Protein AF-0000000087745458 (afdb_homodimer)

Secondary structure (DSSP, 8-state):
-HHHHHHHHH-SEEHHHHHHHSTT--HHHHHHHHHHHHHTTSEEEEEE-SSS-EEEEEE-HHHHHHHHHHHHHHHHHHHTHHHHHHHHHHH-/-HHHHHHHHH-SEEHHHHHHHSTT--HHHHHHHHHHHHHTTSEEEEEE-SSS-EEEEEE-HHHHHHHHHHHHHHHHHHHTHHHHHHHHHHH-

Nearest PDB structures (foldseek):
  7bzg-assembly3_J  TM=8.855E-01  e=1.852E-07  Bacillus subtilis subsp. subtilis str. 168
  4a5n-assembly2_D  TM=8.524E-01  e=2.401E-07  Bacillus subtilis
  5hs8-assembly1_A  TM=8.826E-01  e=7.723E-07  Bacillus subtilis subsp. subtilis str. 168
  4a5m-assembly1_B  TM=8.738E-01  e=4.903E-07  Bacillus subtilis
  1yyv-assembly1_B  TM=8.318E-01  e=4.903E-07  Salmonella enterica subsp. enterica serovar Typhimurium str. LT2

Foldseek 3Di:
DQQLQVLVVPPKDFLVRSCVSDPPDDSVNSVVVQVVCVVVQQKDWDWDPDVVITIMIHGDPVNVVCNVVVVVVVVVCVVCVVVVVVVVVVVD/DQQLQVLVVPPKDFLVRSCVSDPPDDSVNSVVVQVVCVVVQQKDWDWDPDVVITIMIHGDPVNVVCNVVVVVVVVVCVVCVVVVVVVVVVVD

Radius of gyration: 19.9 Å; Cα contacts (8 Å, |Δi|>4): 209; chains: 2; bounding box: 39×66×40 Å

Structure (mmCIF, N/CA/C/O backbone):
data_AF-0000000087745458-model_v1
#
loop_
_entity.id
_entity.type
_entity.pdbx_description
1 polymer 'Transcriptional regulator'
#
loop_
_atom_site.group_PDB
_atom_site.id
_atom_site.type_symbol
_atom_site.label_atom_id
_atom_site.label_alt_id
_atom_site.label_comp_id
_atom_site.label_asym_id
_atom_site.label_entity_id
_atom_site.label_seq_id
_atom_site.pdbx_PDB_ins_code
_atom_site.Cartn_x
_atom_site.Cartn_y
_atom_site.Cartn_z
_atom_site.occupancy
_atom_site.B_iso_or_equiv
_atom_site.auth_seq_id
_atom_site.auth_comp_id
_atom_site.auth_asym_id
_atom_site.auth_atom_id
_atom_site.pdbx_PDB_model_num
ATOM 1 N N . MET A 1 1 ? -2.055 -6.086 -2.879 1 72.06 1 MET A N 1
ATOM 2 C CA . MET A 1 1 ? -2.092 -6.902 -1.669 1 72.06 1 MET A CA 1
ATOM 3 C C . MET A 1 1 ? -2.807 -8.227 -1.928 1 72.06 1 MET A C 1
ATOM 5 O O . MET A 1 1 ? -2.275 -9.289 -1.622 1 72.06 1 MET A O 1
ATOM 9 N N . LEU A 1 2 ? -3.746 -8.125 -2.73 1 80.44 2 LEU A N 1
ATOM 10 C CA . LEU A 1 2 ? -4.625 -9.273 -2.938 1 80.44 2 LEU A CA 1
ATOM 11 C C . LEU A 1 2 ? -3.863 -10.438 -3.566 1 80.44 2 LEU A C 1
ATOM 13 O O . LEU A 1 2 ? -3.918 -11.562 -3.068 1 80.44 2 LEU A O 1
ATOM 17 N N . LEU A 1 3 ? -2.893 -10.008 -4.395 1 90.75 3 LEU A N 1
ATOM 18 C CA . LEU A 1 3 ? -2.197 -11.062 -5.129 1 90.75 3 LEU A CA 1
ATOM 19 C C . LEU A 1 3 ? -1.255 -11.836 -4.207 1 90.75 3 LEU A C 1
ATOM 21 O O . LEU A 1 3 ? -1.211 -13.062 -4.246 1 90.75 3 LEU A O 1
ATOM 25 N N . LEU A 1 4 ? -0.58 -11.133 -3.365 1 95.12 4 LEU A N 1
ATOM 26 C CA . LEU A 1 4 ? 0.383 -11.758 -2.467 1 95.12 4 LEU A CA 1
ATOM 27 C C . LEU A 1 4 ? -0.322 -12.641 -1.445 1 95.12 4 LEU A C 1
ATOM 29 O O . LEU A 1 4 ? 0.127 -13.758 -1.169 1 95.12 4 LEU A O 1
ATOM 33 N N . VAL A 1 5 ? -1.406 -12.172 -1.02 1 93.5 5 VAL A N 1
ATOM 34 C CA . VAL A 1 5 ? -2.154 -12.914 -0.009 1 93.5 5 VAL A CA 1
ATOM 35 C C . VAL A 1 5 ? -2.764 -14.164 -0.632 1 93.5 5 VAL A C 1
ATOM 37 O O . VAL A 1 5 ? -2.773 -15.234 -0.013 1 93.5 5 VAL A O 1
ATOM 40 N N . ILE A 1 6 ? -3.264 -14.07 -1.807 1 93.81 6 ILE A N 1
ATOM 41 C CA . ILE A 1 6 ? -3.852 -15.203 -2.514 1 93.81 6 ILE A CA 1
ATOM 42 C C . ILE A 1 6 ? -2.789 -16.266 -2.744 1 93.81 6 ILE A C 1
ATOM 44 O O . ILE A 1 6 ? -3.023 -17.453 -2.482 1 93.81 6 ILE A O 1
ATOM 48 N N . LEU A 1 7 ? -1.639 -15.82 -3.154 1 96.12 7 LEU A N 1
ATOM 49 C CA . LEU A 1 7 ? -0.553 -16.766 -3.406 1 96.12 7 LEU A CA 1
ATOM 50 C C . LEU A 1 7 ? -0.064 -17.391 -2.104 1 96.12 7 LEU A C 1
ATOM 52 O O . LEU A 1 7 ? 0.37 -18.547 -2.09 1 96.12 7 LEU A O 1
ATOM 56 N N . ASP A 1 8 ? -0.129 -16.609 -1.088 1 95.88 8 ASP A N 1
ATOM 57 C CA . ASP A 1 8 ? 0.241 -17.156 0.215 1 95.88 8 ASP A CA 1
ATOM 58 C C . ASP A 1 8 ? -0.738 -18.234 0.656 1 95.88 8 ASP A C 1
ATOM 60 O O . ASP A 1 8 ? -0.333 -19.25 1.221 1 95.88 8 ASP A O 1
ATOM 64 N N . GLU A 1 9 ? -1.973 -18.047 0.41 1 93.69 9 GLU A N 1
ATOM 65 C CA . GLU A 1 9 ? -3.031 -18.953 0.853 1 93.69 9 GLU A CA 1
ATOM 66 C C . GLU A 1 9 ? -3.061 -20.234 0.008 1 93.69 9 GLU A C 1
ATOM 68 O O . GLU A 1 9 ? -3.172 -21.328 0.543 1 93.69 9 GLU A O 1
ATOM 73 N N . PHE A 1 10 ? -2.916 -20.047 -1.312 1 94.12 10 PHE A N 1
ATOM 74 C CA . PHE A 1 10 ? -3.184 -21.172 -2.201 1 94.12 10 PHE A CA 1
ATOM 75 C C . PHE A 1 10 ? -1.882 -21.781 -2.719 1 94.12 10 PHE A C 1
ATOM 77 O O . PHE A 1 10 ? -1.876 -22.891 -3.256 1 94.12 10 PHE A O 1
ATOM 84 N N . GLY A 1 11 ? -0.869 -21.031 -2.447 1 95.31 11 GLY A N 1
ATOM 85 C CA . GLY A 1 11 ? 0.406 -21.547 -2.922 1 95.31 11 GLY A CA 1
ATOM 86 C C . GLY A 1 11 ? 0.651 -21.281 -4.395 1 95.31 11 GLY A C 1
ATOM 87 O O . GLY A 1 11 ? 0.521 -20.141 -4.848 1 95.31 11 GLY A O 1
ATOM 88 N N . VAL A 1 12 ? 0.907 -22.312 -5.141 1 96.31 12 VAL A N 1
ATOM 89 C CA . VAL A 1 12 ? 1.218 -22.188 -6.562 1 96.31 12 VAL A CA 1
ATOM 90 C C . VAL A 1 12 ? -0.075 -22.062 -7.363 1 96.31 12 VAL A C 1
ATOM 92 O O . VAL A 1 12 ? -1.009 -22.844 -7.184 1 96.31 12 VAL A O 1
ATOM 95 N N . MET A 1 13 ? -0.091 -21.031 -8.266 1 96.75 13 MET A N 1
ATOM 96 C CA . MET A 1 13 ? -1.297 -20.812 -9.062 1 96.75 13 MET A CA 1
ATOM 97 C C . MET A 1 13 ? -0.942 -20.438 -10.492 1 96.75 13 MET A C 1
ATOM 99 O O . MET A 1 13 ? 0.103 -19.828 -10.742 1 96.75 13 MET A O 1
ATOM 103 N N . ARG A 1 14 ? -1.923 -20.828 -11.32 1 96.06 14 ARG A N 1
ATOM 104 C CA . ARG A 1 14 ? -1.799 -20.406 -12.711 1 96.06 14 ARG A CA 1
ATOM 105 C C . ARG A 1 14 ? -2.477 -19.062 -12.938 1 96.06 14 ARG A C 1
ATOM 107 O O . ARG A 1 14 ? -3.223 -18.578 -12.078 1 96.06 14 ARG A O 1
ATOM 114 N N . PHE A 1 15 ? -2.16 -18.438 -14.117 1 94.75 15 PHE A N 1
ATOM 115 C CA . PHE A 1 15 ? -2.684 -17.125 -14.453 1 94.75 15 PHE A CA 1
ATOM 116 C C . PHE A 1 15 ? -4.203 -17.094 -14.375 1 94.75 15 PHE A C 1
ATOM 118 O O . PHE A 1 15 ? -4.785 -16.219 -13.742 1 94.75 15 PHE A O 1
ATOM 125 N N . ASN A 1 16 ? -4.781 -18.125 -14.922 1 93.25 16 ASN A N 1
ATOM 126 C CA . ASN A 1 16 ? -6.238 -18.172 -14.977 1 93.25 16 ASN A CA 1
ATOM 127 C C . ASN A 1 16 ? -6.844 -18.344 -13.586 1 93.25 16 ASN A C 1
ATOM 129 O O . ASN A 1 16 ? -7.922 -17.812 -13.305 1 93.25 16 ASN A O 1
ATOM 133 N N . GLU A 1 17 ? -6.18 -19.109 -12.797 1 94.62 17 GLU A N 1
ATOM 134 C CA . GLU A 1 17 ? -6.633 -19.281 -11.422 1 94.62 17 GLU A CA 1
ATOM 135 C C . GLU A 1 17 ? -6.578 -17.953 -10.656 1 94.62 17 GLU A C 1
ATOM 137 O O . GLU A 1 17 ? -7.504 -17.625 -9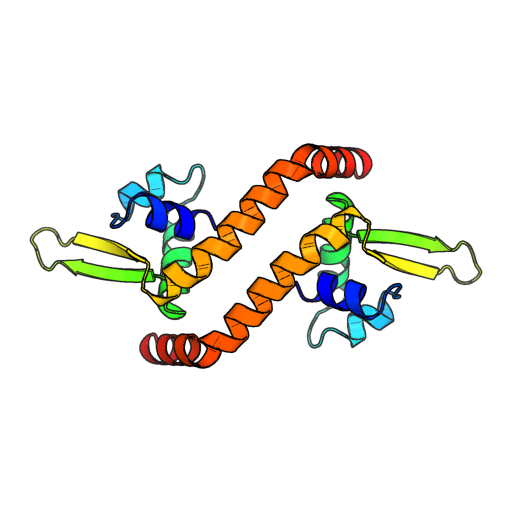.914 1 94.62 17 GLU A O 1
ATOM 142 N N . LEU A 1 18 ? -5.508 -17.203 -10.836 1 94.81 18 LEU A N 1
ATOM 143 C CA . LEU A 1 18 ? -5.355 -15.898 -10.219 1 94.81 18 LEU A CA 1
ATOM 144 C C . LEU A 1 18 ? -6.418 -14.922 -10.719 1 94.81 18 LEU A C 1
ATOM 146 O O . LEU A 1 18 ? -7.02 -14.195 -9.93 1 94.81 18 LEU A O 1
ATOM 150 N N . SER A 1 19 ? -6.652 -14.93 -12 1 92.69 19 SER A N 1
ATOM 151 C CA . SER A 1 19 ? -7.645 -14.062 -12.625 1 92.69 19 SER A CA 1
ATOM 152 C C . SER A 1 19 ? -9.031 -14.305 -12.039 1 92.69 19 SER A C 1
ATOM 154 O O . SER A 1 19 ? -9.789 -13.352 -11.82 1 92.69 19 SER A O 1
ATOM 156 N N . ARG A 1 20 ? -9.289 -15.555 -11.711 1 92.25 20 ARG A N 1
ATOM 157 C CA . ARG A 1 20 ? -10.594 -15.922 -11.18 1 92.25 20 ARG A CA 1
ATOM 158 C C . ARG A 1 20 ? -10.711 -15.531 -9.711 1 92.25 20 ARG A C 1
ATOM 160 O O . ARG A 1 20 ? -11.805 -15.219 -9.227 1 92.25 20 ARG A O 1
ATOM 167 N N . ALA A 1 21 ? -9.609 -15.602 -9.07 1 91.5 21 ALA A N 1
ATOM 168 C CA . ALA A 1 21 ? -9.602 -15.344 -7.629 1 91.5 21 ALA A CA 1
ATOM 169 C C . ALA A 1 21 ? -9.734 -13.852 -7.34 1 91.5 21 ALA A C 1
ATOM 171 O O . ALA A 1 21 ? -10.078 -13.453 -6.227 1 91.5 21 ALA A O 1
ATOM 172 N N . ILE A 1 22 ? -9.422 -12.969 -8.25 1 89 22 ILE A N 1
ATOM 173 C CA . ILE A 1 22 ? -9.516 -11.523 -8.078 1 89 22 ILE A CA 1
ATOM 174 C C . ILE A 1 22 ? -10.594 -10.969 -9.008 1 89 22 ILE A C 1
ATOM 176 O O . ILE A 1 22 ? -10.328 -10.68 -10.172 1 89 22 ILE A O 1
ATOM 180 N N . PRO A 1 23 ? -11.742 -10.664 -8.383 1 84 23 PRO A N 1
ATOM 181 C CA . PRO A 1 23 ? -12.828 -10.188 -9.25 1 84 23 PRO A CA 1
ATOM 182 C C . PRO A 1 23 ? -12.562 -8.781 -9.797 1 84 23 PRO A C 1
ATOM 184 O O . PRO A 1 23 ? -11.938 -7.957 -9.125 1 84 23 PRO A O 1
ATOM 187 N N . ASP A 1 24 ? -12.984 -8.609 -11.133 1 87.31 24 ASP A N 1
ATOM 188 C CA . ASP A 1 24 ? -13.031 -7.301 -11.781 1 87.31 24 ASP A CA 1
ATOM 189 C C . ASP A 1 24 ? -11.625 -6.816 -12.133 1 87.31 24 ASP A C 1
ATOM 191 O O . ASP A 1 24 ? -11.375 -5.613 -12.203 1 87.31 24 ASP A O 1
ATOM 195 N N . ILE A 1 25 ? -10.664 -7.738 -12.164 1 90.25 25 ILE A N 1
ATOM 196 C CA . ILE A 1 25 ? -9.344 -7.352 -12.648 1 90.25 25 ILE A CA 1
ATOM 197 C C . ILE A 1 25 ? -9.164 -7.824 -14.094 1 90.25 25 ILE A C 1
ATOM 199 O O . ILE A 1 25 ? -9.453 -8.977 -14.414 1 90.25 25 ILE A O 1
ATOM 203 N N . SER A 1 26 ? -8.773 -6.984 -14.891 1 94.31 26 SER A N 1
ATOM 204 C CA . SER A 1 26 ? -8.523 -7.387 -16.266 1 94.31 26 SER A CA 1
ATOM 205 C C . SER A 1 26 ? -7.242 -8.195 -16.391 1 94.31 26 SER A C 1
ATOM 207 O O . SER A 1 26 ? -6.324 -8.039 -15.578 1 94.31 26 SER A O 1
ATOM 209 N N . PRO A 1 27 ? -7.156 -9.016 -17.375 1 93.38 27 PRO A N 1
ATOM 210 C CA . PRO A 1 27 ? -5.941 -9.805 -17.594 1 93.38 27 PRO A CA 1
ATOM 211 C C . PRO A 1 27 ? -4.695 -8.938 -17.766 1 93.38 27 PRO A C 1
ATOM 213 O O . PRO A 1 27 ? -3.615 -9.305 -17.297 1 93.38 27 PRO A O 1
ATOM 216 N N . LYS A 1 28 ? -4.848 -7.906 -18.422 1 95.62 28 LYS A N 1
ATOM 217 C CA . LYS A 1 28 ? -3.717 -7.008 -18.656 1 95.62 28 LYS A CA 1
ATOM 218 C C . LYS A 1 28 ? -3.199 -6.434 -17.344 1 95.62 28 LYS A C 1
ATOM 220 O O . LYS A 1 28 ? -1.988 -6.383 -17.109 1 95.62 28 LYS A O 1
ATOM 225 N N . VAL A 1 29 ? -4.082 -6.02 -16.516 1 95.19 29 VAL A N 1
ATOM 226 C CA . VAL A 1 29 ? -3.719 -5.441 -15.227 1 95.19 29 VAL A CA 1
ATOM 227 C C . VAL A 1 29 ? -3.088 -6.508 -14.344 1 95.19 29 VAL A C 1
ATOM 229 O O . VAL A 1 29 ? -2.078 -6.258 -13.68 1 95.19 29 VAL A O 1
ATOM 232 N N . LEU A 1 30 ? -3.639 -7.637 -14.367 1 95.56 30 LEU A N 1
ATOM 233 C CA . LEU A 1 30 ? -3.092 -8.742 -13.594 1 95.56 30 LEU A CA 1
ATOM 234 C C . LEU A 1 30 ? -1.676 -9.078 -14.047 1 95.56 30 LEU A C 1
ATOM 236 O O . LEU A 1 30 ? -0.775 -9.242 -13.219 1 95.56 30 LEU A O 1
ATOM 240 N N . SER A 1 31 ? -1.509 -9.203 -15.344 1 95.62 31 SER A N 1
ATOM 241 C CA . SER A 1 31 ? -0.191 -9.492 -15.898 1 95.62 31 SER A CA 1
ATOM 242 C C . SER A 1 31 ? 0.835 -8.453 -15.469 1 95.62 31 SER A C 1
ATOM 244 O O . SER A 1 31 ? 1.948 -8.797 -15.062 1 95.62 31 SER A O 1
ATOM 246 N N . GLY A 1 32 ? 0.469 -7.23 -15.594 1 95.88 32 GLY A N 1
ATOM 247 C CA . GLY A 1 32 ? 1.348 -6.16 -15.156 1 95.88 32 GLY A CA 1
ATOM 248 C C . GLY A 1 32 ? 1.721 -6.258 -13.688 1 95.88 32 GLY A C 1
ATOM 249 O O . GLY A 1 32 ? 2.877 -6.035 -13.32 1 95.88 32 GLY A O 1
ATOM 250 N N . HIS A 1 33 ? 0.803 -6.598 -12.828 1 95.5 33 HIS A N 1
ATOM 251 C CA . HIS A 1 33 ? 1.06 -6.742 -11.406 1 95.5 33 HIS A CA 1
ATOM 252 C C . HIS A 1 33 ? 2.025 -7.891 -11.133 1 95.5 33 HIS A C 1
ATOM 254 O O . HIS A 1 33 ? 2.951 -7.754 -10.328 1 95.5 33 HIS A O 1
ATOM 260 N N . LEU A 1 34 ? 1.779 -8.898 -11.836 1 96.06 34 LEU A N 1
ATOM 261 C CA . LEU A 1 34 ? 2.633 -10.07 -11.648 1 96.06 34 LEU A CA 1
ATOM 262 C C . LEU A 1 34 ? 4.066 -9.766 -12.086 1 96.06 34 LEU A C 1
ATOM 264 O O . LEU A 1 34 ? 5.016 -10.148 -11.398 1 96.06 34 LEU A O 1
ATOM 268 N N . LYS A 1 35 ? 4.195 -9.109 -13.203 1 95.56 35 LYS A N 1
ATOM 269 C CA . LYS A 1 35 ? 5.52 -8.719 -13.68 1 95.56 35 LYS A CA 1
ATOM 270 C C . LYS A 1 35 ? 6.223 -7.812 -12.672 1 95.56 35 LYS A C 1
ATOM 272 O O . LYS A 1 35 ? 7.414 -7.98 -12.406 1 95.56 35 LYS A O 1
ATOM 277 N N . THR A 1 36 ? 5.523 -6.93 -12.156 1 95.69 36 THR A N 1
ATOM 278 C CA . THR A 1 36 ? 6.082 -6.02 -11.156 1 95.69 36 THR A CA 1
ATOM 279 C C . THR A 1 36 ? 6.535 -6.785 -9.922 1 95.69 36 THR A C 1
ATOM 281 O O . THR A 1 36 ? 7.652 -6.59 -9.438 1 95.69 36 THR A O 1
ATOM 284 N N . LEU A 1 37 ? 5.723 -7.648 -9.484 1 96.5 37 LEU A N 1
ATOM 285 C CA . LEU A 1 37 ? 6.043 -8.43 -8.289 1 96.5 37 LEU A CA 1
ATOM 286 C C . LEU A 1 37 ? 7.23 -9.352 -8.547 1 96.5 37 LEU A C 1
ATOM 288 O O . LEU A 1 37 ? 8.031 -9.594 -7.645 1 96.5 37 LEU A O 1
ATOM 292 N N . GLU A 1 38 ? 7.234 -9.852 -9.75 1 96 38 GLU A N 1
ATOM 293 C CA . GLU A 1 38 ? 8.383 -10.664 -10.141 1 96 38 GLU A CA 1
ATOM 294 C C . GLU A 1 38 ? 9.664 -9.836 -10.18 1 96 38 GLU A C 1
ATOM 296 O O . GLU A 1 38 ? 10.703 -10.266 -9.68 1 96 38 GLU A O 1
ATOM 301 N N . SER A 1 39 ? 9.594 -8.664 -10.734 1 95.69 39 SER A N 1
ATOM 302 C CA . SER A 1 39 ? 10.758 -7.805 -10.914 1 95.69 39 SER A CA 1
ATOM 303 C C . SER A 1 39 ? 11.359 -7.398 -9.57 1 95.69 39 SER A C 1
ATOM 305 O O . SER A 1 39 ? 12.562 -7.176 -9.461 1 95.69 39 SER A O 1
ATOM 307 N N . VAL A 1 40 ? 10.5 -7.359 -8.539 1 94.94 40 VAL A N 1
ATOM 308 C CA . VAL A 1 40 ? 11.008 -6.941 -7.238 1 94.94 40 VAL A CA 1
ATOM 309 C C . VAL A 1 40 ? 11.266 -8.172 -6.367 1 94.94 40 VAL A C 1
ATOM 311 O O . VAL A 1 40 ? 11.602 -8.039 -5.188 1 94.94 40 VAL A O 1
ATOM 314 N N . GLY A 1 41 ? 11.047 -9.289 -6.883 1 96.38 41 GLY A N 1
ATOM 315 C CA . GLY A 1 41 ? 11.492 -10.516 -6.238 1 96.38 41 GLY A CA 1
ATOM 316 C C . GLY A 1 41 ? 10.477 -11.078 -5.258 1 96.38 41 GLY A C 1
ATOM 317 O O . GLY A 1 41 ? 10.82 -11.906 -4.414 1 96.38 41 GLY A O 1
ATOM 318 N N . LEU A 1 42 ? 9.25 -10.641 -5.34 1 97.31 42 LEU A N 1
ATOM 319 C CA . LEU A 1 42 ? 8.234 -11.086 -4.395 1 97.31 42 LEU A CA 1
ATOM 320 C C . LEU A 1 42 ? 7.512 -12.328 -4.91 1 97.31 42 LEU A C 1
ATOM 322 O O . LEU A 1 42 ? 7.004 -13.133 -4.125 1 97.31 42 LEU A O 1
ATOM 326 N N . VAL A 1 43 ? 7.449 -12.461 -6.23 1 97.31 43 VAL A N 1
ATOM 327 C CA . VAL A 1 43 ? 6.789 -13.586 -6.891 1 97.31 43 VAL A CA 1
ATOM 328 C C . VAL A 1 43 ? 7.734 -14.219 -7.906 1 97.31 43 VAL A C 1
ATOM 330 O O . VAL A 1 43 ? 8.516 -13.516 -8.555 1 97.31 43 VAL A O 1
ATOM 333 N N . LYS A 1 44 ? 7.652 -15.484 -7.957 1 96.56 44 LYS A N 1
ATOM 334 C CA . LYS A 1 44 ? 8.422 -16.188 -8.977 1 96.56 44 LYS A CA 1
ATOM 335 C C . LYS A 1 44 ? 7.508 -16.828 -10.023 1 96.56 44 LYS A C 1
ATOM 337 O O . LYS A 1 44 ? 6.453 -17.359 -9.68 1 96.56 44 LYS A O 1
ATOM 342 N N . ARG A 1 45 ? 7.922 -16.656 -11.195 1 95.75 45 ARG A N 1
ATOM 343 C CA . ARG A 1 45 ? 7.258 -17.281 -12.336 1 95.75 45 ARG A CA 1
ATOM 344 C C . ARG A 1 45 ? 7.984 -18.547 -12.758 1 95.75 45 ARG A C 1
ATOM 346 O O . ARG A 1 45 ? 9.195 -18.531 -12.992 1 95.75 45 ARG A O 1
ATOM 353 N N . ILE A 1 46 ? 7.297 -19.672 -12.773 1 95.31 46 ILE A N 1
ATOM 354 C CA . ILE A 1 46 ? 7.867 -20.938 -13.18 1 95.31 46 ILE A CA 1
ATOM 355 C C . ILE A 1 46 ? 7.285 -21.359 -14.523 1 95.31 46 ILE A C 1
ATOM 357 O O . ILE A 1 46 ? 6.066 -21.5 -14.664 1 95.31 46 ILE A O 1
ATOM 361 N N . LEU A 1 47 ? 8.172 -21.531 -15.438 1 93.38 47 LEU A N 1
ATOM 362 C CA . LEU A 1 47 ? 7.746 -21.938 -16.781 1 93.38 47 LEU A CA 1
ATOM 363 C C . LEU A 1 47 ? 7.914 -23.453 -16.953 1 93.38 47 LEU A C 1
ATOM 365 O O . LEU A 1 47 ? 8.969 -24 -16.641 1 93.38 47 LEU A O 1
ATOM 369 N N . TYR A 1 48 ? 6.848 -24.125 -17.281 1 92.56 48 TYR A N 1
ATOM 370 C CA . TYR A 1 48 ? 6.898 -25.531 -17.625 1 92.56 48 TYR A CA 1
ATOM 371 C C . TYR A 1 48 ? 6.879 -25.75 -19.125 1 92.56 48 TYR A C 1
ATOM 373 O O . TYR A 1 48 ? 5.949 -25.312 -19.812 1 92.56 48 TYR A O 1
ATOM 381 N N . ALA A 1 49 ? 7.879 -26.344 -19.578 1 90.94 49 ALA A N 1
ATOM 382 C CA . ALA A 1 49 ? 8.023 -26.609 -21 1 90.94 49 ALA A CA 1
ATOM 383 C C . ALA A 1 49 ? 7.199 -27.828 -21.422 1 90.94 49 ALA A C 1
ATOM 385 O O . ALA A 1 49 ? 7.754 -28.859 -21.797 1 90.94 49 ALA A O 1
ATOM 386 N N . GLU A 1 50 ? 6.09 -27.875 -21.234 1 90.06 50 GLU A N 1
ATOM 387 C CA . GLU A 1 50 ? 5.176 -28.922 -21.656 1 90.06 50 GLU A CA 1
ATOM 388 C C . GLU A 1 50 ? 4.32 -28.469 -22.828 1 90.06 50 GLU A C 1
ATOM 390 O O . GLU A 1 50 ? 4.488 -27.359 -23.344 1 90.06 50 GLU A O 1
ATOM 395 N N . VAL A 1 51 ? 3.627 -29.406 -23.547 1 90.44 51 VAL A N 1
ATOM 396 C CA . VAL A 1 51 ? 2.709 -29.094 -24.641 1 90.44 51 VAL A CA 1
ATOM 397 C C . VAL A 1 51 ? 1.27 -29.328 -24.188 1 90.44 51 VAL A C 1
ATOM 399 O O . VAL A 1 51 ? 0.872 -30.453 -23.891 1 90.44 51 VAL A O 1
ATOM 402 N N . PRO A 1 52 ? 0.604 -28.047 -24.031 1 88.88 52 PRO A N 1
ATOM 403 C CA . PRO A 1 52 ? 0.905 -26.625 -24.188 1 88.88 52 PRO A CA 1
ATOM 404 C C . PRO A 1 52 ? 1.723 -26.078 -23.016 1 88.88 52 PRO A C 1
ATOM 406 O O . PRO A 1 52 ? 1.62 -26.578 -21.891 1 88.88 52 PRO A O 1
ATOM 409 N N . PRO A 1 53 ? 2.436 -25.031 -23.328 1 91.81 53 PRO A N 1
ATOM 410 C CA . PRO A 1 53 ? 3.242 -24.453 -22.25 1 91.81 53 PRO A CA 1
ATOM 411 C C . PRO A 1 53 ? 2.395 -23.953 -21.094 1 91.81 53 PRO A C 1
ATOM 413 O O . PRO A 1 53 ? 1.278 -23.469 -21.297 1 91.81 53 PRO A O 1
ATOM 416 N N . ARG A 1 54 ? 2.949 -24.078 -19.906 1 90.94 54 ARG A N 1
ATOM 417 C CA . ARG A 1 54 ? 2.23 -23.672 -18.703 1 90.94 54 ARG A CA 1
ATOM 418 C C . ARG A 1 54 ? 3.115 -22.797 -17.812 1 90.94 54 ARG A C 1
ATOM 420 O O . ARG A 1 54 ? 4.32 -23.031 -17.703 1 90.94 54 ARG A O 1
ATOM 427 N N . THR A 1 55 ? 2.512 -21.75 -17.25 1 94.44 55 THR A N 1
ATOM 428 C CA . THR A 1 55 ? 3.215 -20.891 -16.297 1 94.44 55 THR A CA 1
ATOM 429 C C . THR A 1 55 ? 2.521 -20.891 -14.945 1 94.44 55 THR A C 1
ATOM 431 O O . THR A 1 55 ? 1.291 -20.906 -14.867 1 94.44 55 THR A O 1
ATOM 434 N N . GLU A 1 56 ? 3.365 -21 -13.922 1 97.06 56 GLU A N 1
ATOM 435 C CA . GLU A 1 56 ? 2.85 -20.953 -12.562 1 97.06 56 GLU A CA 1
ATOM 436 C C . GLU A 1 56 ? 3.521 -19.844 -11.758 1 97.06 56 GLU A C 1
ATOM 438 O O . GLU A 1 56 ? 4.633 -19.422 -12.078 1 97.06 56 GLU A O 1
ATOM 443 N N . TYR A 1 57 ? 2.814 -19.391 -10.773 1 97.94 57 TYR A N 1
ATOM 444 C CA . TYR A 1 57 ? 3.318 -18.344 -9.898 1 97.94 57 TYR A CA 1
ATOM 445 C C . TYR A 1 57 ? 3.266 -18.766 -8.438 1 97.94 57 TYR A C 1
ATOM 447 O O . TYR A 1 57 ? 2.311 -19.422 -8.008 1 97.94 57 TYR A O 1
ATOM 455 N N . GLU A 1 58 ? 4.238 -18.391 -7.711 1 97.69 58 GLU A N 1
ATOM 456 C CA . GLU A 1 58 ? 4.254 -18.609 -6.27 1 97.69 58 GLU A CA 1
ATOM 457 C C . GLU A 1 58 ? 5.043 -17.516 -5.555 1 97.69 58 GLU A C 1
ATOM 459 O O . GLU A 1 58 ? 5.82 -16.797 -6.18 1 97.69 58 GLU A O 1
ATOM 464 N N . LEU A 1 59 ? 4.836 -17.438 -4.285 1 97.69 59 LEU A N 1
ATOM 465 C CA . LEU A 1 59 ? 5.605 -16.484 -3.484 1 97.69 59 LEU A CA 1
ATOM 466 C C . LEU A 1 59 ? 7.047 -16.969 -3.32 1 97.69 59 LEU A C 1
ATOM 468 O O . LEU A 1 59 ? 7.293 -18.156 -3.141 1 97.69 59 LEU A O 1
ATOM 472 N N . THR A 1 60 ? 7.91 -15.992 -3.447 1 97.56 60 THR A N 1
ATOM 473 C CA . THR A 1 60 ? 9.281 -16.297 -3.051 1 97.56 60 THR A CA 1
ATOM 474 C C . THR A 1 60 ? 9.422 -16.266 -1.532 1 97.56 60 THR A C 1
ATOM 476 O O . THR A 1 60 ? 8.484 -15.906 -0.821 1 97.56 60 THR A O 1
ATOM 479 N N . ASP A 1 61 ? 10.594 -16.688 -1.087 1 96.38 61 ASP A N 1
ATOM 480 C CA . ASP A 1 61 ? 10.867 -16.547 0.34 1 96.38 61 ASP A CA 1
ATOM 481 C C . ASP A 1 61 ? 10.758 -15.094 0.789 1 96.38 61 ASP A C 1
ATOM 483 O O . ASP A 1 61 ? 10.219 -14.805 1.857 1 96.38 61 ASP A O 1
ATOM 487 N N . LEU A 1 62 ? 11.266 -14.227 -0.075 1 96.44 62 LEU A N 1
ATOM 488 C CA . LEU A 1 62 ? 11.141 -12.797 0.215 1 96.44 62 LEU A CA 1
ATOM 489 C C . LEU A 1 62 ? 9.68 -12.383 0.299 1 96.44 62 LEU A C 1
ATOM 491 O O . LEU A 1 62 ? 9.281 -11.68 1.229 1 96.44 62 LEU A O 1
ATOM 495 N N . GLY A 1 63 ? 8.891 -12.82 -0.644 1 97.19 63 GLY A N 1
ATOM 496 C CA . GLY A 1 63 ? 7.473 -12.523 -0.64 1 97.19 63 GLY A CA 1
ATOM 497 C C . GLY A 1 63 ? 6.77 -12.977 0.627 1 97.19 63 GLY A C 1
ATOM 498 O O . GLY A 1 63 ? 5.914 -12.266 1.155 1 97.19 63 GLY A O 1
ATOM 499 N N . ARG A 1 64 ? 7.18 -14.086 1.146 1 97.06 64 ARG A N 1
ATOM 500 C CA . ARG A 1 64 ? 6.559 -14.656 2.338 1 97.06 64 ARG A CA 1
ATOM 501 C C . ARG A 1 64 ? 6.859 -13.805 3.568 1 97.06 64 ARG A C 1
ATOM 503 O O . ARG A 1 64 ? 6.047 -13.727 4.492 1 97.06 64 ARG A O 1
ATOM 510 N N . THR A 1 65 ? 7.988 -13.141 3.559 1 97.12 65 THR A N 1
ATOM 511 C CA . THR A 1 65 ? 8.359 -12.32 4.703 1 97.12 65 THR A CA 1
ATOM 512 C C . THR A 1 65 ? 7.492 -11.062 4.77 1 97.12 65 THR A C 1
ATOM 514 O O . THR A 1 65 ? 7.445 -10.391 5.801 1 97.12 65 THR A O 1
ATOM 517 N N . LEU A 1 66 ? 6.812 -10.734 3.695 1 97 66 LEU A N 1
ATOM 518 C CA . LEU A 1 66 ? 5.969 -9.547 3.646 1 97 66 LEU A CA 1
ATOM 519 C C . LEU A 1 66 ? 4.559 -9.859 4.141 1 97 66 LEU A C 1
ATOM 521 O O . LEU A 1 66 ? 3.83 -8.961 4.562 1 97 66 LEU A O 1
ATOM 525 N N . ILE A 1 67 ? 4.164 -11.047 4.148 1 97.38 67 ILE A N 1
ATOM 526 C CA . ILE A 1 67 ? 2.791 -11.492 4.355 1 97.38 67 ILE A CA 1
ATOM 527 C C . ILE A 1 67 ? 2.316 -11.062 5.746 1 97.38 67 ILE A C 1
ATOM 529 O O . ILE A 1 67 ? 1.211 -10.539 5.895 1 97.38 67 ILE A O 1
ATOM 533 N N . PRO A 1 68 ? 3.143 -11.227 6.754 1 97.19 68 PRO A N 1
ATOM 534 C CA . PRO A 1 68 ? 2.674 -10.82 8.078 1 97.19 68 PRO A CA 1
ATOM 535 C C . PRO A 1 68 ? 2.293 -9.344 8.148 1 97.19 68 PRO A C 1
ATOM 537 O O . PRO A 1 68 ? 1.337 -8.984 8.836 1 97.19 68 PRO A O 1
ATOM 540 N N . ILE A 1 69 ? 3.008 -8.539 7.484 1 96.56 69 ILE A N 1
ATOM 541 C CA . ILE A 1 69 ? 2.727 -7.105 7.492 1 96.56 69 ILE A CA 1
ATOM 542 C C . ILE A 1 69 ? 1.447 -6.828 6.707 1 96.56 69 ILE A C 1
ATOM 544 O O . ILE A 1 69 ? 0.607 -6.031 7.137 1 96.56 69 ILE A O 1
ATOM 548 N N . LEU A 1 70 ? 1.277 -7.488 5.621 1 95.81 70 LEU A N 1
ATOM 549 C CA . LEU A 1 70 ? 0.063 -7.344 4.828 1 95.81 70 LEU A CA 1
ATOM 550 C C . LEU A 1 70 ? -1.16 -7.805 5.613 1 95.81 70 LEU A C 1
ATOM 552 O O . LEU A 1 70 ? -2.232 -7.207 5.508 1 95.81 70 LEU A O 1
ATOM 556 N N . ASN A 1 71 ? -0.935 -8.859 6.34 1 95.38 71 ASN A N 1
ATOM 557 C CA . ASN A 1 71 ? -2.018 -9.344 7.191 1 95.38 71 ASN A CA 1
ATOM 558 C C . ASN A 1 71 ? -2.393 -8.312 8.258 1 95.38 71 ASN A C 1
ATOM 560 O O . ASN A 1 71 ? -3.572 -8.133 8.562 1 95.38 71 ASN A O 1
ATOM 564 N N . GLN A 1 72 ? -1.418 -7.668 8.773 1 96.31 72 GLN A N 1
ATOM 565 C CA . GLN A 1 72 ? -1.679 -6.613 9.75 1 96.31 72 GLN A CA 1
ATOM 566 C C . GLN A 1 72 ? -2.457 -5.465 9.117 1 96.31 72 GLN A C 1
ATOM 568 O O . GLN A 1 72 ? -3.346 -4.887 9.742 1 96.31 72 GLN A O 1
ATOM 573 N N . LEU A 1 73 ? -2.113 -5.125 7.941 1 94.81 73 LEU A N 1
ATOM 574 C CA . LEU A 1 73 ? -2.828 -4.074 7.227 1 94.81 73 LEU A CA 1
ATOM 575 C C . LEU A 1 73 ? -4.273 -4.48 6.965 1 94.81 73 LEU A C 1
ATOM 577 O O . LEU A 1 73 ? -5.191 -3.68 7.152 1 94.81 73 LEU A O 1
ATOM 581 N N . SER A 1 74 ? -4.434 -5.699 6.551 1 93.12 74 SER A N 1
ATOM 582 C CA . SER A 1 74 ? -5.773 -6.223 6.312 1 93.12 74 SER A CA 1
ATOM 583 C C . SER A 1 74 ? -6.613 -6.188 7.586 1 93.12 74 SER A C 1
ATOM 585 O O . SER A 1 74 ? -7.773 -5.777 7.559 1 93.12 74 SER A O 1
ATOM 587 N N . ASP A 1 75 ? -6.023 -6.625 8.602 1 95.5 75 ASP A N 1
ATOM 588 C CA . ASP A 1 75 ? -6.699 -6.617 9.898 1 95.5 75 ASP A CA 1
ATOM 589 C C . ASP A 1 75 ? -7.059 -5.195 10.32 1 95.5 75 ASP A C 1
ATOM 591 O O . ASP A 1 75 ? -8.141 -4.957 10.867 1 95.5 75 ASP A O 1
ATOM 595 N N . TRP A 1 76 ? -6.16 -4.309 10.133 1 96.56 76 TRP A N 1
ATOM 596 C CA . TRP A 1 76 ? -6.41 -2.902 10.438 1 96.56 76 TRP A CA 1
ATOM 597 C C . TRP A 1 76 ? -7.602 -2.377 9.648 1 96.56 76 TRP A C 1
ATOM 599 O O . TRP A 1 76 ? -8.477 -1.702 10.203 1 96.56 76 TRP A O 1
ATOM 609 N N . GLY A 1 77 ? -7.633 -2.627 8.375 1 94.44 77 GLY A N 1
ATOM 610 C CA . GLY A 1 77 ? -8.75 -2.203 7.547 1 94.44 77 GLY A CA 1
ATOM 611 C C . GLY A 1 77 ? -10.086 -2.727 8.031 1 94.44 77 GLY A C 1
ATOM 612 O O . GLY A 1 77 ? -11.07 -1.989 8.062 1 94.44 77 GLY A O 1
ATOM 613 N N . ARG A 1 78 ? -10.039 -3.996 8.445 1 93 78 ARG A N 1
ATOM 614 C CA . ARG A 1 78 ? -11.258 -4.617 8.938 1 93 78 ARG A CA 1
ATOM 615 C C . ARG A 1 78 ? -11.703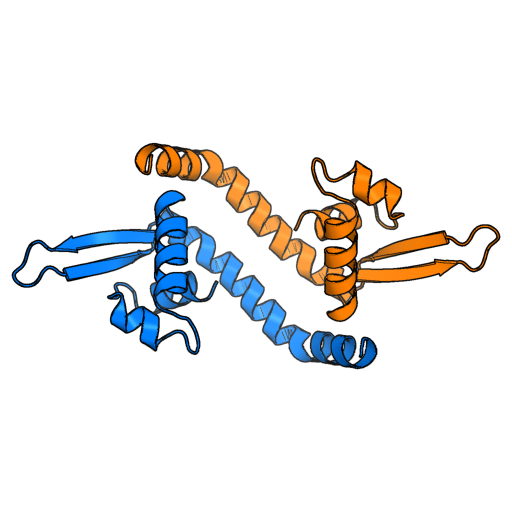 -3.99 10.258 1 93 78 ARG A C 1
ATOM 617 O O . ARG A 1 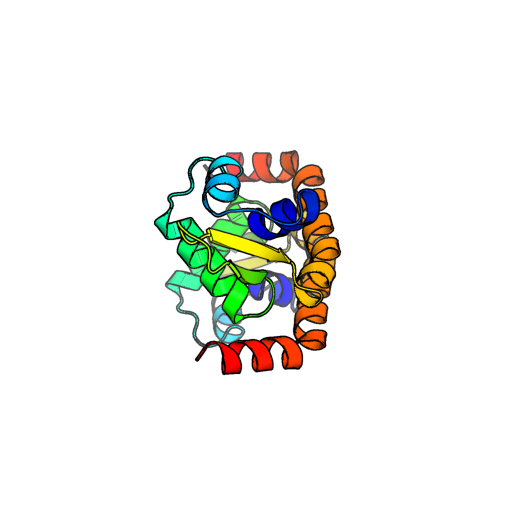78 ? -12.891 -3.746 10.469 1 93 78 ARG A O 1
ATOM 624 N N . ARG A 1 79 ? -10.812 -3.633 11.086 1 95.38 79 ARG A N 1
ATOM 625 C CA . ARG A 1 79 ? -11.078 -3.088 12.414 1 95.38 79 ARG A CA 1
ATOM 626 C C . ARG A 1 79 ? -11.625 -1.667 12.32 1 95.38 79 ARG A C 1
ATOM 628 O O . ARG A 1 79 ? -12.422 -1.247 13.164 1 95.38 79 ARG A O 1
ATOM 635 N N . HIS A 1 80 ? -11.195 -1.005 11.25 1 95.38 80 HIS A N 1
ATOM 636 C CA . HIS A 1 80 ? -11.539 0.412 11.211 1 95.38 8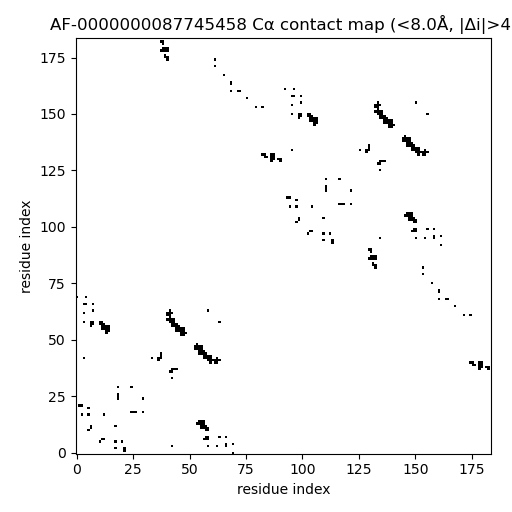0 HIS A CA 1
ATOM 637 C C . HIS A 1 80 ? -12.469 0.724 10.047 1 95.38 80 HIS A C 1
ATOM 639 O O . HIS A 1 80 ? -12.578 1.878 9.625 1 95.38 80 HIS A O 1
ATOM 645 N N . LEU A 1 81 ? -13.07 -0.325 9.562 1 90.06 81 LEU A N 1
ATOM 646 C CA . LEU A 1 81 ? -13.953 -0.188 8.414 1 90.06 81 LEU A CA 1
ATOM 647 C C . LEU A 1 81 ? -15.055 0.827 8.695 1 90.06 81 LEU A C 1
ATOM 649 O O . LEU A 1 81 ? -15.367 1.665 7.844 1 90.06 81 LEU A O 1
ATOM 653 N N . ASN A 1 82 ? -15.609 0.748 9.812 1 91.75 82 ASN A N 1
ATOM 654 C CA . ASN A 1 82 ? -16.688 1.661 10.18 1 91.75 82 ASN A CA 1
ATOM 655 C C . ASN A 1 82 ? -16.203 3.107 10.234 1 91.75 82 ASN A C 1
ATOM 657 O O . ASN A 1 82 ? -16.906 4.02 9.797 1 91.75 82 ASN A O 1
ATOM 661 N N . ASP A 1 83 ? -15.008 3.256 10.797 1 91.69 83 ASP A N 1
ATOM 662 C CA . ASP A 1 83 ? -14.438 4.598 10.867 1 91.69 83 ASP A CA 1
ATOM 663 C C . ASP A 1 83 ? -14.18 5.164 9.477 1 91.69 83 ASP A C 1
ATOM 665 O O . ASP A 1 83 ? -14.461 6.336 9.211 1 91.69 83 ASP A O 1
ATOM 669 N N . ILE A 1 84 ? -13.75 4.375 8.609 1 91.94 84 ILE A N 1
ATOM 670 C CA . ILE A 1 84 ? -13.438 4.785 7.246 1 91.94 84 ILE A CA 1
ATOM 671 C C . ILE A 1 84 ? -14.727 5.125 6.5 1 91.94 84 ILE A C 1
ATOM 673 O O . ILE A 1 84 ? -14.797 6.152 5.816 1 91.94 84 ILE A O 1
ATOM 677 N N . THR A 1 85 ? -15.672 4.258 6.703 1 91.31 85 THR A N 1
ATOM 678 C CA . THR A 1 85 ? -16.953 4.469 6.031 1 91.31 85 THR A CA 1
ATOM 679 C C . THR A 1 85 ? -17.609 5.758 6.512 1 91.31 85 THR A C 1
ATOM 681 O O . THR A 1 85 ? -18.188 6.496 5.715 1 91.31 85 THR A O 1
ATOM 684 N N . LYS A 1 86 ? -17.5 6.02 7.727 1 91.81 86 LYS A N 1
ATOM 685 C CA . LYS A 1 86 ? -18.047 7.246 8.297 1 91.81 86 LYS A CA 1
ATOM 686 C C . LYS A 1 86 ? -17.359 8.477 7.703 1 91.81 86 LYS A C 1
ATOM 688 O O . LYS A 1 86 ? -18.031 9.477 7.402 1 91.81 86 LYS A O 1
ATOM 693 N N . SER A 1 87 ? -16.109 8.359 7.559 1 91.62 87 SER A N 1
ATOM 694 C CA . SER A 1 87 ? -15.367 9.477 7 1 91.62 87 SER A CA 1
ATOM 695 C C . SER A 1 87 ? -15.719 9.711 5.535 1 91.62 87 SER A C 1
ATOM 697 O O . SER A 1 87 ? -15.836 10.852 5.09 1 91.62 87 SER A O 1
ATOM 699 N N . LEU A 1 88 ? -15.891 8.703 4.855 1 87.75 88 LEU A N 1
ATOM 700 C CA . LEU A 1 88 ? -16.25 8.789 3.445 1 87.75 88 LEU A CA 1
ATOM 701 C C . LEU A 1 88 ? -17.609 9.461 3.266 1 87.75 88 LEU A C 1
ATOM 703 O O . LEU A 1 88 ? -17.797 10.227 2.324 1 87.75 88 LEU A O 1
ATOM 707 N N . SER A 1 89 ? -18.469 9.164 4.184 1 85.5 89 SER A N 1
ATOM 708 C CA . SER A 1 89 ? -19.812 9.734 4.129 1 85.5 89 SER A CA 1
ATOM 709 C C . SER A 1 89 ? -19.781 11.242 4.391 1 85.5 89 SER A C 1
ATOM 711 O O . SER A 1 89 ? -20.594 11.984 3.844 1 85.5 89 SER A O 1
ATOM 713 N N . LYS A 1 90 ? -18.844 11.648 5.203 1 81 90 LYS A N 1
ATOM 714 C CA . LYS A 1 90 ? -18.734 13.062 5.547 1 81 90 LYS A CA 1
ATOM 715 C C . LYS A 1 90 ? -18.094 13.859 4.406 1 81 90 LYS A C 1
ATOM 717 O O . LYS A 1 90 ? -18.344 15.055 4.27 1 81 90 LYS A O 1
ATOM 722 N N . TYR A 1 91 ? -17.312 13.172 3.668 1 77.06 91 TYR A N 1
ATOM 723 C CA . TYR A 1 91 ? -16.594 13.836 2.588 1 77.06 91 TYR A CA 1
ATOM 724 C C . TYR A 1 91 ? -17.484 14.047 1.379 1 77.06 91 TYR A C 1
ATOM 726 O O . TYR A 1 91 ? -17.25 14.953 0.575 1 77.06 91 TYR A O 1
ATOM 734 N N . GLN A 1 92 ? -18.484 13.266 1.164 1 63.88 92 GLN A N 1
ATOM 735 C CA . GLN A 1 92 ? -19.469 13.461 0.108 1 63.88 92 GLN A CA 1
ATOM 736 C C . GLN A 1 92 ? -20.453 14.562 0.468 1 63.88 92 GLN A C 1
ATOM 738 O O . GLN A 1 92 ? -20.844 15.367 -0.388 1 63.88 92 GLN A O 1
ATOM 743 N N . MET B 1 1 ? 2.582 6.566 1.703 1 72.19 1 MET B N 1
ATOM 744 C CA . MET B 1 1 ? 3.205 6.27 2.99 1 72.19 1 MET B CA 1
ATOM 745 C C . MET B 1 1 ? 3.971 7.48 3.514 1 72.19 1 MET B C 1
ATOM 747 O O . MET B 1 1 ? 3.756 7.914 4.648 1 72.19 1 MET B O 1
ATOM 751 N N . LEU B 1 2 ? 4.52 8.125 2.623 1 80.19 2 LEU B N 1
ATOM 752 C CA . LEU B 1 2 ? 5.434 9.195 2.994 1 80.19 2 LEU B CA 1
ATOM 753 C C . LEU B 1 2 ? 4.688 10.32 3.717 1 80.19 2 LEU B C 1
ATOM 755 O O . LEU B 1 2 ? 5.094 10.742 4.801 1 80.19 2 LEU B O 1
ATOM 759 N N . LEU B 1 3 ? 3.445 10.469 3.254 1 90.62 3 LEU B N 1
ATOM 760 C CA . LEU B 1 3 ? 2.705 11.594 3.814 1 90.62 3 LEU B CA 1
ATOM 761 C C . LEU B 1 3 ? 2.295 11.312 5.258 1 90.62 3 LEU B C 1
ATOM 763 O O . LEU B 1 3 ? 2.443 12.172 6.125 1 90.62 3 LEU B O 1
ATOM 767 N N . LEU B 1 4 ? 1.861 10.117 5.508 1 95.06 4 LEU B N 1
ATOM 768 C CA . LEU B 1 4 ? 1.401 9.75 6.844 1 95.06 4 LEU B CA 1
ATOM 769 C C . LEU B 1 4 ? 2.561 9.742 7.836 1 95.06 4 LEU B C 1
ATOM 771 O O . LEU B 1 4 ? 2.428 10.234 8.953 1 95.06 4 LEU B O 1
ATOM 775 N N . VAL B 1 5 ? 3.635 9.297 7.363 1 93.38 5 VAL B N 1
ATOM 776 C CA . VAL B 1 5 ? 4.805 9.203 8.227 1 93.38 5 VAL B CA 1
ATOM 777 C C . VAL B 1 5 ? 5.34 10.602 8.523 1 93.38 5 VAL B C 1
ATOM 779 O O . VAL B 1 5 ? 5.75 10.891 9.656 1 93.38 5 VAL B O 1
ATOM 782 N N . ILE B 1 6 ? 5.359 11.453 7.57 1 93.81 6 ILE B N 1
ATOM 783 C CA . ILE B 1 6 ? 5.828 12.82 7.742 1 93.81 6 ILE B CA 1
ATOM 784 C C . ILE B 1 6 ? 4.941 13.547 8.75 1 93.81 6 ILE B C 1
ATOM 786 O O . ILE B 1 6 ? 5.438 14.211 9.664 1 93.81 6 ILE B O 1
ATOM 790 N N . LEU B 1 7 ? 3.662 13.336 8.594 1 96.12 7 LEU B N 1
ATOM 791 C CA . LEU B 1 7 ? 2.725 13.984 9.508 1 96.12 7 LEU B CA 1
ATOM 792 C C . LEU B 1 7 ? 2.85 13.406 10.914 1 96.12 7 LEU B C 1
ATOM 794 O O . LEU B 1 7 ? 2.643 14.117 11.898 1 96.12 7 LEU B O 1
ATOM 798 N N . ASP B 1 8 ? 3.162 12.172 10.945 1 95.81 8 ASP B N 1
ATOM 799 C CA . ASP B 1 8 ? 3.383 11.555 12.25 1 95.81 8 ASP B CA 1
ATOM 800 C C . ASP B 1 8 ? 4.617 12.148 12.938 1 95.81 8 ASP B C 1
ATOM 802 O O . ASP B 1 8 ? 4.613 12.375 14.148 1 95.81 8 ASP B O 1
ATOM 806 N N . GLU B 1 9 ? 5.621 12.398 12.203 1 93.69 9 GLU B N 1
ATOM 807 C CA . GLU B 1 9 ? 6.898 12.875 12.727 1 93.69 9 GLU B CA 1
ATOM 808 C C . GLU B 1 9 ? 6.824 14.344 13.117 1 93.69 9 GLU B C 1
ATOM 810 O O . GLU B 1 9 ? 7.301 14.734 14.188 1 93.69 9 GLU B O 1
ATOM 815 N N . PHE B 1 10 ? 6.176 15.141 12.258 1 94.12 10 PHE B N 1
ATOM 816 C CA . PHE B 1 10 ? 6.277 16.578 12.43 1 94.12 10 PHE B CA 1
ATOM 817 C C . PHE B 1 10 ? 4.992 17.156 13.016 1 94.12 10 PHE B C 1
ATOM 819 O O . PHE B 1 10 ? 4.969 18.297 13.484 1 94.12 10 PHE B O 1
ATOM 826 N N . GLY B 1 11 ? 4.059 16.297 13 1 95.38 11 GLY B N 1
ATOM 827 C CA . GLY B 1 11 ? 2.801 16.766 13.547 1 95.38 11 GLY B CA 1
ATOM 828 C C . GLY B 1 11 ? 1.992 17.594 12.555 1 95.38 11 GLY B C 1
ATOM 829 O O . GLY B 1 11 ? 1.759 17.141 11.43 1 95.38 11 GLY B O 1
ATOM 830 N N . VAL B 1 12 ? 1.66 18.781 12.922 1 96.31 12 VAL B N 1
ATOM 831 C CA . VAL B 1 12 ? 0.84 19.672 12.102 1 96.31 12 VAL B CA 1
ATOM 832 C C . VAL B 1 12 ? 1.713 20.344 11.047 1 96.31 12 VAL B C 1
ATOM 834 O O . VAL B 1 12 ? 2.764 20.906 11.375 1 96.31 12 VAL B O 1
ATOM 837 N N . MET B 1 13 ? 1.23 20.297 9.773 1 96.69 13 MET B N 1
ATOM 838 C CA . MET B 1 13 ? 2.012 20.906 8.695 1 96.69 13 MET B CA 1
ATOM 839 C C . MET B 1 13 ? 1.104 21.609 7.691 1 96.69 13 MET B C 1
ATOM 841 O O . MET B 1 13 ? -0.04 21.188 7.492 1 96.69 13 MET B O 1
ATOM 845 N N . ARG B 1 14 ? 1.761 22.625 7.133 1 96.06 14 ARG B N 1
ATOM 846 C CA . ARG B 1 14 ? 1.073 23.297 6.039 1 96.06 14 ARG B CA 1
ATOM 847 C C . ARG B 1 14 ? 1.401 22.656 4.699 1 96.06 14 ARG B C 1
ATOM 849 O O . ARG B 1 14 ? 2.324 21.844 4.609 1 96.06 14 ARG B O 1
ATOM 856 N N . PHE B 1 15 ? 0.584 23.016 3.666 1 94.88 15 PHE B N 1
ATOM 857 C CA . PHE B 1 15 ? 0.73 22.438 2.336 1 94.88 15 PHE B CA 1
ATOM 858 C C . PHE B 1 15 ? 2.154 22.609 1.822 1 94.88 15 PHE B C 1
ATOM 860 O O . PHE B 1 15 ? 2.779 21.656 1.362 1 94.88 15 PHE B O 1
ATOM 867 N N . ASN B 1 16 ? 2.639 23.812 2.012 1 93.25 16 ASN B N 1
ATOM 868 C CA . ASN B 1 16 ? 3.965 24.109 1.481 1 93.25 16 ASN B CA 1
ATOM 869 C C . ASN B 1 16 ? 5.055 23.328 2.217 1 93.25 16 ASN B C 1
ATOM 871 O O . ASN B 1 16 ? 6.055 22.938 1.617 1 93.25 16 ASN B O 1
ATOM 875 N N . GLU B 1 17 ? 4.852 23.188 3.473 1 94.62 17 GLU B N 1
ATOM 876 C CA . GLU B 1 17 ? 5.793 22.406 4.258 1 94.62 17 GLU B CA 1
ATOM 877 C C . GLU B 1 17 ? 5.809 20.953 3.801 1 94.62 17 GLU B C 1
ATOM 879 O O . GLU B 1 17 ? 6.875 20.344 3.674 1 94.62 17 GLU B O 1
ATOM 884 N N . LEU B 1 18 ? 4.645 20.391 3.551 1 94.88 18 LEU B N 1
ATOM 885 C CA . LEU B 1 18 ? 4.52 19.031 3.049 1 94.88 18 LEU B CA 1
ATOM 886 C C . LEU B 1 18 ? 5.16 18.891 1.67 1 94.88 18 LEU B C 1
ATOM 888 O O . LEU B 1 18 ? 5.879 17.922 1.403 1 94.88 18 LEU B O 1
ATOM 892 N N . SER B 1 19 ? 4.906 19.844 0.815 1 92.75 19 SER B N 1
ATOM 893 C CA . SER B 1 19 ? 5.453 19.859 -0.538 1 92.75 19 SER B CA 1
ATOM 894 C C . SER B 1 19 ? 6.98 19.828 -0.518 1 92.75 19 SER B C 1
ATOM 896 O O . SER B 1 19 ? 7.602 19.156 -1.345 1 92.75 19 SER B O 1
ATOM 898 N N . ARG B 1 20 ? 7.527 20.5 0.475 1 92.31 20 ARG B N 1
ATOM 899 C CA . ARG B 1 20 ? 8.984 20.578 0.583 1 92.31 20 ARG B CA 1
ATOM 900 C C . ARG B 1 20 ? 9.562 19.281 1.151 1 92.31 20 ARG B C 1
ATOM 902 O O . ARG B 1 20 ? 10.68 18.891 0.816 1 92.31 20 ARG B O 1
ATOM 909 N N . ALA B 1 21 ? 8.797 18.688 1.979 1 91.56 21 ALA B N 1
ATOM 910 C CA . ALA B 1 21 ? 9.258 17.5 2.668 1 91.56 21 ALA B CA 1
ATOM 911 C C . ALA B 1 21 ? 9.25 16.281 1.737 1 91.56 21 ALA B C 1
ATOM 913 O O . ALA B 1 21 ? 9.914 15.281 2.006 1 91.56 21 ALA B O 1
ATOM 914 N N . ILE B 1 22 ? 8.484 16.281 0.683 1 89.19 22 ILE B N 1
ATOM 915 C CA . ILE B 1 22 ? 8.391 15.172 -0.268 1 89.19 22 ILE B CA 1
ATOM 916 C C . ILE B 1 22 ? 8.961 15.609 -1.618 1 89.19 22 ILE B C 1
ATOM 918 O O . ILE B 1 22 ? 8.25 16.203 -2.43 1 89.19 22 ILE B O 1
ATOM 922 N N . PRO B 1 23 ? 10.164 15.109 -1.883 1 84.69 23 PRO B N 1
ATOM 923 C CA . PRO B 1 23 ? 10.773 15.547 -3.143 1 84.69 23 PRO B CA 1
ATOM 924 C C . PRO B 1 23 ? 10.086 14.945 -4.367 1 84.69 23 PRO B C 1
ATOM 926 O O . PRO B 1 23 ? 9.602 13.812 -4.316 1 84.69 23 PRO B O 1
ATOM 929 N N . ASP B 1 24 ? 10.008 15.828 -5.457 1 87.44 24 ASP B N 1
ATOM 930 C CA . ASP B 1 24 ? 9.594 15.391 -6.789 1 87.44 24 ASP B CA 1
ATOM 931 C C . ASP B 1 24 ? 8.094 15.102 -6.828 1 87.44 24 ASP B C 1
ATOM 933 O O . ASP B 1 24 ? 7.641 14.266 -7.617 1 87.44 24 ASP B O 1
ATOM 937 N N . ILE B 1 25 ? 7.367 15.641 -5.852 1 90.19 25 ILE B N 1
ATOM 938 C CA . ILE B 1 25 ? 5.914 15.516 -5.934 1 90.19 25 ILE B CA 1
ATOM 939 C C . ILE B 1 25 ? 5.312 16.844 -6.398 1 90.19 25 ILE B C 1
ATOM 941 O O . ILE B 1 25 ? 5.652 17.906 -5.875 1 90.19 25 ILE B O 1
ATOM 945 N N . SER B 1 26 ? 4.547 16.781 -7.32 1 94.25 26 SER B N 1
ATOM 946 C CA . SER B 1 26 ? 3.887 18 -7.777 1 94.25 26 SER B CA 1
ATOM 947 C C . SER B 1 26 ? 2.795 18.438 -6.809 1 94.25 26 SER B C 1
ATOM 949 O O . SER B 1 26 ? 2.221 17.609 -6.098 1 94.25 26 SER B O 1
ATOM 951 N N . PRO B 1 27 ? 2.486 19.688 -6.805 1 93.5 27 PRO B N 1
ATOM 952 C CA . PRO B 1 27 ? 1.421 20.188 -5.93 1 93.5 27 PRO B CA 1
ATOM 953 C C . PRO B 1 27 ? 0.074 19.516 -6.203 1 93.5 27 PRO B C 1
ATOM 955 O O . PRO B 1 27 ? -0.694 19.266 -5.273 1 93.5 27 PRO B O 1
ATOM 958 N N . LYS B 1 28 ? -0.199 19.297 -7.387 1 95.62 28 LYS B N 1
ATOM 959 C CA . LYS B 1 28 ? -1.463 18.672 -7.75 1 95.62 28 LYS B CA 1
ATOM 960 C C . LYS B 1 28 ? -1.555 17.25 -7.18 1 95.62 28 LYS B C 1
ATOM 962 O O . LYS B 1 28 ? -2.592 16.859 -6.637 1 95.62 28 LYS B O 1
ATOM 967 N N . VAL B 1 29 ? -0.514 16.531 -7.301 1 95.19 29 VAL B N 1
ATOM 968 C CA . VAL B 1 29 ? -0.473 15.156 -6.805 1 95.19 29 VAL B CA 1
ATOM 969 C C . VAL B 1 29 ? -0.562 15.156 -5.281 1 95.19 29 VAL B C 1
ATOM 971 O O . VAL B 1 29 ? -1.294 14.352 -4.695 1 95.19 29 VAL B O 1
ATOM 974 N N . LEU B 1 30 ? 0.117 16.047 -4.695 1 95.69 30 LEU B N 1
ATOM 975 C CA . LEU B 1 30 ? 0.07 16.172 -3.242 1 95.69 30 LEU B CA 1
ATOM 976 C C . LEU B 1 30 ? -1.344 16.5 -2.77 1 95.69 30 LEU B C 1
ATOM 978 O O . LEU B 1 30 ? -1.845 15.875 -1.829 1 95.69 30 LEU B O 1
ATOM 982 N N . SER B 1 31 ? -1.951 17.453 -3.408 1 95.75 31 SER B N 1
ATOM 983 C CA . SER B 1 31 ? -3.314 17.844 -3.057 1 95.75 31 SER B CA 1
ATOM 984 C C . SER B 1 31 ? -4.266 16.656 -3.166 1 95.75 31 SER B C 1
ATOM 986 O O . SER B 1 31 ? -5.09 16.422 -2.275 1 95.75 31 SER B O 1
ATOM 988 N N . GLY B 1 32 ? -4.164 15.969 -4.238 1 95.88 32 GLY B N 1
ATOM 989 C CA . GLY B 1 32 ? -4.98 14.781 -4.418 1 95.88 32 GLY B CA 1
ATOM 990 C C . GLY B 1 32 ? -4.777 13.742 -3.328 1 95.88 32 GLY B C 1
ATOM 991 O O . GLY B 1 32 ? -5.738 13.148 -2.844 1 95.88 32 GLY B O 1
ATOM 992 N N . HIS B 1 33 ? -3.562 13.531 -2.914 1 95.56 33 HIS B N 1
ATOM 993 C CA . HIS B 1 33 ? -3.258 12.578 -1.854 1 95.56 33 HIS B CA 1
ATOM 994 C C . HIS B 1 33 ? -3.867 13.016 -0.526 1 95.56 33 HIS B C 1
ATOM 996 O O . HIS B 1 33 ? -4.453 12.203 0.191 1 95.56 33 HIS B O 1
ATOM 1002 N N . LEU B 1 34 ? -3.744 14.234 -0.312 1 96.12 34 LEU B N 1
ATOM 1003 C CA . LEU B 1 34 ? -4.277 14.766 0.937 1 96.12 34 LEU B CA 1
ATOM 1004 C C . LEU B 1 34 ? -5.797 14.641 0.98 1 96.12 34 LEU B C 1
ATOM 1006 O O . LEU B 1 34 ? -6.363 14.258 2.008 1 96.12 34 LEU B O 1
ATOM 1010 N N . LYS B 1 35 ? -6.426 14.953 -0.12 1 95.62 35 LYS B N 1
ATOM 1011 C CA . LYS B 1 35 ? -7.879 14.812 -0.206 1 95.62 35 LYS B CA 1
ATOM 1012 C C . LYS B 1 35 ? -8.305 13.367 0.015 1 95.62 35 LYS B C 1
ATOM 1014 O O . LYS B 1 35 ? -9.273 13.102 0.725 1 95.62 35 LYS B O 1
ATOM 1019 N N . THR B 1 36 ? -7.621 12.508 -0.557 1 95.69 36 THR B N 1
ATOM 1020 C CA . THR B 1 36 ? -7.918 11.086 -0.403 1 95.69 36 THR B CA 1
ATOM 1021 C C . THR B 1 36 ? -7.766 10.656 1.053 1 95.69 36 THR B C 1
ATOM 1023 O O . THR B 1 36 ? -8.641 9.992 1.606 1 95.69 36 THR B O 1
ATOM 1026 N N . LEU B 1 37 ? -6.723 11.062 1.635 1 96.5 37 LEU B N 1
ATOM 1027 C CA . LEU B 1 37 ? -6.457 10.695 3.021 1 96.5 37 LEU B CA 1
ATOM 1028 C C . LEU B 1 37 ? -7.492 11.312 3.955 1 96.5 37 LEU B C 1
ATOM 1030 O O . LEU B 1 37 ? -7.863 10.711 4.965 1 96.5 37 LEU B O 1
ATOM 1034 N N . GLU B 1 38 ? -7.848 12.531 3.596 1 96 38 GLU B N 1
ATOM 1035 C CA . GLU B 1 38 ? -8.906 13.18 4.359 1 96 38 GLU B CA 1
ATOM 1036 C C . GLU B 1 38 ? -10.227 12.43 4.211 1 96 38 GLU B C 1
ATOM 1038 O O . GLU B 1 38 ? -10.93 12.195 5.195 1 96 38 GLU B O 1
ATOM 1043 N N . SER B 1 39 ? -10.547 12.023 3.021 1 95.75 39 SER B N 1
ATOM 1044 C CA . SER B 1 39 ? -11.828 11.375 2.729 1 95.75 39 SER B CA 1
ATOM 1045 C C . SER B 1 39 ? -11.945 10.047 3.465 1 95.75 39 SER B C 1
ATOM 1047 O O . SER B 1 39 ? -13.055 9.617 3.811 1 95.75 39 SER B O 1
ATOM 1049 N N . VAL B 1 40 ? -10.805 9.422 3.74 1 94.94 40 VAL B N 1
ATOM 1050 C CA . VAL B 1 40 ? -10.859 8.133 4.41 1 94.94 40 VAL B CA 1
ATOM 1051 C C . VAL B 1 40 ? -10.586 8.305 5.902 1 94.94 40 VAL B C 1
ATOM 1053 O O . VAL B 1 40 ? -10.477 7.328 6.641 1 94.94 40 VAL B O 1
ATOM 1056 N N . GLY B 1 41 ? -10.391 9.477 6.312 1 96.38 41 GLY B N 1
ATOM 1057 C CA . GLY B 1 41 ? -10.367 9.789 7.734 1 96.38 41 GLY B CA 1
ATOM 1058 C C . GLY B 1 41 ? -8.992 9.641 8.352 1 96.38 41 GLY B C 1
ATOM 1059 O O . GLY B 1 41 ? -8.859 9.547 9.578 1 96.38 41 GLY B O 1
ATOM 1060 N N . LEU B 1 42 ? -7.953 9.594 7.547 1 97.31 42 LEU B N 1
ATOM 1061 C CA . LEU B 1 42 ? -6.602 9.391 8.062 1 97.31 42 LEU B CA 1
ATOM 1062 C C . LEU B 1 42 ? -5.93 10.727 8.367 1 97.31 42 LEU B C 1
ATOM 1064 O O . LEU B 1 42 ? -5.047 10.797 9.227 1 97.31 42 LEU B O 1
ATOM 1068 N N . VAL B 1 43 ? -6.336 11.773 7.652 1 97.31 43 VAL B N 1
ATOM 1069 C CA . VAL B 1 43 ? -5.785 13.117 7.816 1 97.31 43 VAL B CA 1
ATOM 1070 C C . VAL B 1 43 ? -6.922 14.125 8 1 97.31 43 VAL B C 1
ATOM 1072 O O . VAL B 1 43 ? -7.988 13.977 7.402 1 97.31 43 VAL B O 1
ATOM 1075 N N . LYS B 1 44 ? -6.656 15.031 8.828 1 96.56 44 LYS B N 1
ATOM 1076 C CA . LYS B 1 44 ? -7.621 16.109 9.008 1 96.56 44 LYS B CA 1
ATOM 1077 C C . LYS B 1 44 ? -7.059 17.438 8.492 1 96.56 44 LYS B C 1
ATOM 1079 O O . LYS B 1 44 ? -5.879 17.734 8.68 1 96.56 44 LYS B O 1
ATOM 1084 N N . ARG B 1 45 ? -7.902 18.094 7.809 1 95.75 45 ARG B N 1
ATOM 1085 C CA . ARG B 1 45 ? -7.609 19.438 7.332 1 95.75 45 ARG B CA 1
ATOM 1086 C C . ARG B 1 45 ? -8.219 20.484 8.25 1 95.75 45 ARG B C 1
ATOM 1088 O O . ARG B 1 45 ? -9.414 20.453 8.547 1 95.75 45 ARG B O 1
ATOM 1095 N N . ILE B 1 46 ? -7.414 21.375 8.773 1 95.31 46 ILE B N 1
ATOM 1096 C CA . ILE B 1 46 ? -7.879 22.438 9.648 1 95.31 46 ILE B CA 1
ATOM 1097 C C . ILE B 1 46 ? -7.766 23.781 8.93 1 95.31 46 ILE B C 1
ATOM 1099 O O . ILE B 1 46 ? -6.676 24.188 8.5 1 95.31 46 ILE B O 1
ATOM 1103 N N . LEU B 1 47 ? -8.883 24.391 8.836 1 93.44 47 LEU B N 1
ATOM 1104 C CA . LEU B 1 47 ? -8.922 25.703 8.18 1 93.44 47 LEU B CA 1
ATOM 1105 C C . LEU B 1 47 ? -8.883 26.828 9.203 1 93.44 47 LEU B C 1
ATOM 1107 O O . LEU B 1 47 ? -9.648 26.812 10.18 1 93.44 47 LEU B O 1
ATOM 1111 N N . TYR B 1 48 ? -7.926 27.719 9.078 1 92.62 48 TYR B N 1
ATOM 1112 C CA . TYR B 1 48 ? -7.859 28.906 9.906 1 92.62 48 TYR B CA 1
ATOM 1113 C C . TYR B 1 48 ? -8.367 30.125 9.141 1 92.62 48 TYR B C 1
ATOM 1115 O O . TYR B 1 48 ? -7.824 30.469 8.086 1 92.62 48 TYR B O 1
ATOM 1123 N N . ALA B 1 49 ? -9.344 30.688 9.664 1 91 49 ALA B N 1
ATOM 1124 C CA . ALA B 1 49 ? -9.953 31.875 9.055 1 91 49 ALA B 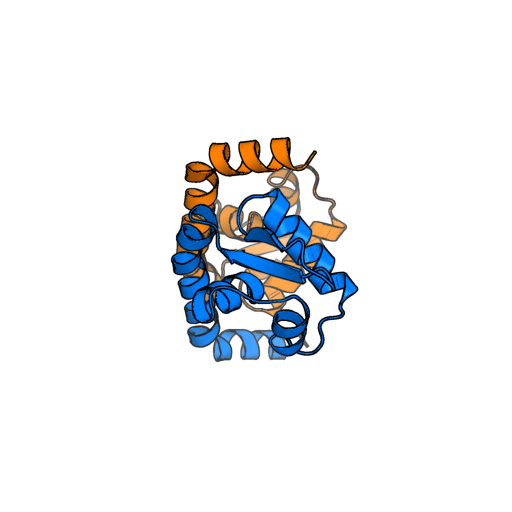CA 1
ATOM 1125 C C . ALA B 1 49 ? -9.164 33.125 9.375 1 91 49 ALA B C 1
ATOM 1127 O O . ALA B 1 49 ? -9.656 34.031 10.07 1 91 49 ALA B O 1
ATOM 1128 N N . GLU B 1 50 ? -8.07 33.188 9.102 1 90.12 50 GLU B N 1
ATOM 1129 C CA . GLU B 1 50 ? -7.219 34.375 9.273 1 90.12 50 GLU B CA 1
ATOM 1130 C C . GLU B 1 50 ? -6.934 35.031 7.93 1 90.12 50 GLU B C 1
ATOM 1132 O O . GLU B 1 50 ? -7.441 34.594 6.895 1 90.12 50 GLU B O 1
ATOM 1137 N N . VAL B 1 51 ? -6.406 36.281 7.941 1 90.5 51 VAL B N 1
ATOM 1138 C CA . VAL B 1 51 ? -6.012 37 6.734 1 90.5 51 VAL B CA 1
ATOM 1139 C C . VAL B 1 51 ? -4.488 37.062 6.645 1 90.5 51 VAL B C 1
ATOM 1141 O O . VAL B 1 51 ? -3.834 37.688 7.48 1 90.5 51 VAL B O 1
ATOM 1144 N N . PRO B 1 52 ? -4.016 36.219 5.598 1 89.06 52 PRO B N 1
ATOM 1145 C CA . PRO B 1 52 ? -4.574 35.281 4.598 1 89.06 52 PRO B CA 1
ATOM 1146 C C . PRO B 1 52 ? -4.992 33.938 5.195 1 89.06 52 PRO B C 1
ATOM 1148 O O . PRO B 1 52 ? -4.414 33.5 6.188 1 89.06 52 PRO B O 1
ATOM 1151 N N . PRO B 1 53 ? -5.926 33.344 4.523 1 91.88 53 PRO B N 1
ATOM 1152 C CA . PRO B 1 53 ? -6.371 32.062 5.043 1 91.88 53 PRO B CA 1
ATOM 1153 C C . PRO B 1 53 ? -5.25 31.016 5.078 1 91.88 53 PRO B C 1
ATOM 1155 O O . PRO B 1 53 ? -4.375 31.016 4.211 1 91.88 53 PRO B O 1
ATOM 1158 N N . ARG B 1 54 ? -5.309 30.172 6.09 1 91 54 ARG B N 1
ATOM 1159 C CA . ARG B 1 54 ? -4.281 29.156 6.258 1 91 54 ARG B CA 1
ATOM 1160 C C . ARG B 1 54 ? -4.902 27.781 6.496 1 91 54 ARG B C 1
ATOM 1162 O O . ARG B 1 54 ? -5.938 27.672 7.156 1 91 54 ARG B O 1
ATOM 1169 N N . THR B 1 55 ? -4.301 26.766 5.863 1 94.56 55 THR B N 1
ATOM 1170 C CA . THR B 1 55 ? -4.746 25.391 6.062 1 94.56 55 THR B CA 1
ATOM 1171 C C . THR B 1 55 ? -3.615 24.547 6.625 1 94.56 55 THR B C 1
ATOM 1173 O O . THR B 1 55 ? -2.459 24.688 6.227 1 94.56 55 THR B O 1
ATOM 1176 N N . GLU B 1 56 ? -4.004 23.75 7.617 1 97.12 56 GLU B N 1
ATOM 1177 C CA . GLU B 1 56 ? -3.043 22.828 8.211 1 97.12 56 GLU B CA 1
ATOM 1178 C C . GLU B 1 56 ? -3.551 21.391 8.148 1 97.12 56 GLU B C 1
ATOM 1180 O O . GLU B 1 56 ? -4.758 21.1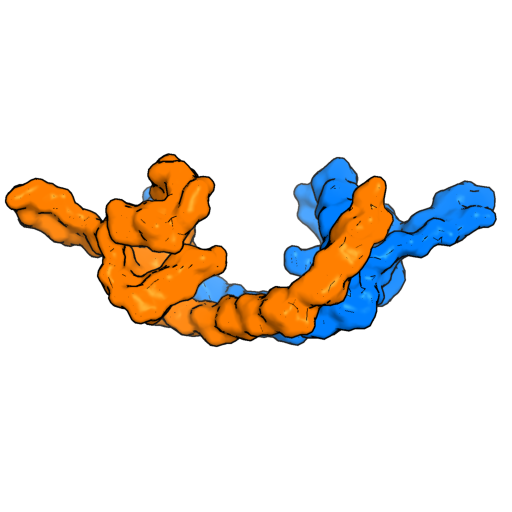56 8.055 1 97.12 56 GLU B O 1
ATOM 1185 N N . TYR B 1 57 ? -2.615 20.484 8.164 1 97.94 57 TYR B N 1
ATOM 1186 C CA . TYR B 1 57 ? -2.932 19.062 8.117 1 97.94 57 TYR B CA 1
ATOM 1187 C C . TYR B 1 57 ? -2.283 18.328 9.281 1 97.94 57 TYR B C 1
ATOM 1189 O O . TYR B 1 57 ? -1.145 18.625 9.656 1 97.94 57 TYR B O 1
ATOM 1197 N N . GLU B 1 58 ? -2.977 17.406 9.812 1 97.69 58 GLU B N 1
ATOM 1198 C CA . GLU B 1 58 ? -2.43 16.516 10.844 1 97.69 58 GLU B CA 1
ATOM 1199 C C . GLU B 1 58 ? -3.07 15.141 10.781 1 97.69 58 GLU B C 1
ATOM 1201 O O . GLU B 1 58 ? -4.129 14.961 10.172 1 97.69 58 GLU B O 1
ATOM 1206 N N . LEU B 1 59 ? -2.434 14.211 11.414 1 97.69 59 LEU B N 1
ATOM 1207 C CA . LEU B 1 59 ? -3.004 12.867 11.5 1 97.69 59 LEU B CA 1
ATOM 1208 C C . LEU B 1 59 ? -4.188 12.844 12.461 1 97.69 59 LEU B C 1
ATOM 1210 O O . LEU B 1 59 ? -4.156 13.5 13.508 1 97.69 59 LEU B O 1
ATOM 1214 N N . THR B 1 60 ? -5.18 12.125 12.008 1 97.56 60 THR B N 1
ATOM 1215 C CA . THR B 1 60 ? -6.246 11.828 12.961 1 97.5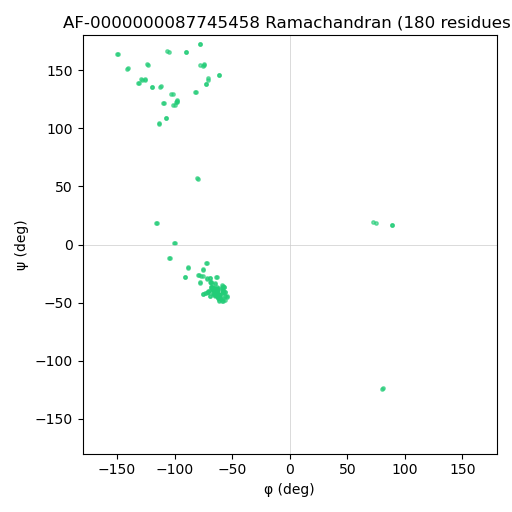6 60 THR B CA 1
ATOM 1216 C C . THR B 1 60 ? -5.828 10.711 13.906 1 97.56 60 THR B C 1
ATOM 1218 O O . THR B 1 60 ? -4.766 10.102 13.734 1 97.56 60 THR B O 1
ATOM 1221 N N . ASP B 1 61 ? -6.676 10.492 14.891 1 96.38 61 ASP B N 1
ATOM 1222 C CA . ASP B 1 61 ? -6.434 9.336 15.758 1 96.38 61 ASP B CA 1
ATOM 1223 C C . ASP B 1 61 ? -6.402 8.039 14.945 1 96.38 61 ASP B C 1
ATOM 1225 O O . ASP B 1 61 ? -5.559 7.176 15.188 1 96.38 61 ASP B O 1
ATOM 1229 N N . LEU B 1 62 ? -7.316 7.973 13.992 1 96.44 62 LEU B N 1
ATOM 1230 C CA . LEU B 1 62 ? -7.332 6.812 13.109 1 96.44 62 LEU B CA 1
ATOM 1231 C C . LEU B 1 62 ? -6.027 6.703 12.328 1 96.44 62 LEU B C 1
ATOM 1233 O O . LEU B 1 62 ? -5.438 5.625 12.242 1 96.44 62 LEU B O 1
ATOM 1237 N N . GLY B 1 63 ? -5.578 7.805 11.797 1 97.19 63 GLY B N 1
ATOM 1238 C CA . GLY B 1 63 ? -4.32 7.828 11.062 1 97.19 63 GLY B CA 1
ATOM 1239 C C . GLY B 1 63 ? -3.143 7.348 11.891 1 97.19 63 GLY B C 1
ATOM 1240 O O . GLY B 1 63 ? -2.279 6.625 11.391 1 97.19 63 GLY B O 1
ATOM 1241 N N . ARG B 1 64 ? -3.152 7.68 13.148 1 97.06 64 ARG B N 1
ATOM 1242 C CA . ARG B 1 64 ? -2.057 7.324 14.039 1 97.06 64 ARG B CA 1
ATOM 1243 C C . ARG B 1 64 ? -2.02 5.82 14.297 1 97.06 64 ARG B C 1
ATOM 1245 O O . ARG B 1 64 ? -0.949 5.242 14.5 1 97.06 64 ARG B O 1
ATOM 1252 N N . THR B 1 65 ? -3.17 5.191 14.227 1 97.12 65 THR B N 1
ATOM 1253 C CA . THR B 1 65 ? -3.223 3.754 14.469 1 97.12 65 THR B CA 1
ATOM 1254 C C . THR B 1 65 ? -2.607 2.986 13.297 1 97.12 65 THR B C 1
ATOM 1256 O O . THR B 1 65 ? -2.301 1.8 13.422 1 97.12 65 THR B O 1
ATOM 1259 N N . LEU B 1 66 ? -2.432 3.639 12.172 1 97 66 LEU B N 1
ATOM 1260 C CA . LEU B 1 66 ? -1.872 2.996 10.992 1 97 66 LEU B CA 1
ATOM 1261 C C . LEU B 1 66 ? -0.35 3.088 10.984 1 97 66 LEU B C 1
ATOM 1263 O O . LEU B 1 66 ? 0.324 2.287 10.336 1 97 66 LEU B O 1
ATOM 1267 N N . ILE B 1 67 ? 0.209 3.957 11.695 1 97.31 67 ILE B N 1
ATOM 1268 C CA . ILE B 1 67 ? 1.617 4.332 11.633 1 97.31 67 ILE B CA 1
ATOM 1269 C C . ILE B 1 67 ? 2.488 3.129 11.984 1 97.31 67 ILE B C 1
ATOM 1271 O O . ILE B 1 67 ? 3.473 2.842 11.305 1 97.31 67 ILE B O 1
ATOM 1275 N N . PRO B 1 68 ? 2.125 2.387 13.023 1 97.19 68 PRO B N 1
ATOM 1276 C CA . PRO B 1 68 ? 2.973 1.242 13.359 1 97.19 68 PRO B CA 1
ATOM 1277 C C . PRO B 1 68 ? 3.105 0.245 12.211 1 97.19 68 PRO B C 1
ATOM 1279 O O . PRO B 1 68 ? 4.172 -0.339 12.016 1 97.19 68 PRO B O 1
ATOM 1282 N N . ILE B 1 69 ? 2.078 0.053 11.5 1 96.56 69 ILE B N 1
ATOM 1283 C CA . ILE B 1 69 ? 2.105 -0.887 10.383 1 96.56 69 ILE B CA 1
ATOM 1284 C C . ILE B 1 69 ? 2.945 -0.313 9.242 1 96.56 69 ILE B C 1
ATOM 1286 O O . ILE B 1 69 ? 3.744 -1.027 8.633 1 96.56 69 ILE B O 1
ATOM 1290 N N . LEU B 1 70 ? 2.811 0.938 9 1 95.81 70 LEU B N 1
ATOM 1291 C CA . LEU B 1 70 ? 3.609 1.599 7.973 1 95.81 70 LEU B CA 1
ATOM 1292 C C . LEU B 1 70 ? 5.094 1.556 8.328 1 95.81 70 LEU B C 1
ATOM 1294 O O . LEU B 1 70 ? 5.941 1.394 7.449 1 95.81 70 LEU B O 1
ATOM 1298 N N . ASN B 1 71 ? 5.328 1.726 9.602 1 95.31 71 ASN B N 1
ATOM 1299 C CA . ASN B 1 71 ? 6.711 1.623 10.055 1 95.31 71 ASN B CA 1
ATOM 1300 C C . ASN B 1 71 ? 7.273 0.224 9.828 1 95.31 71 ASN B C 1
ATOM 1302 O O . ASN B 1 71 ? 8.438 0.072 9.461 1 95.31 71 ASN B O 1
ATOM 1306 N N . GLN B 1 72 ? 6.469 -0.744 10.039 1 96.25 72 GLN B N 1
ATOM 1307 C CA . GLN B 1 72 ? 6.895 -2.117 9.781 1 96.25 72 GLN B CA 1
ATOM 1308 C C . GLN B 1 72 ? 7.191 -2.33 8.297 1 96.25 72 GLN B C 1
ATOM 1310 O O . GLN B 1 72 ? 8.141 -3.031 7.945 1 96.25 72 GLN B O 1
ATOM 1315 N N . LEU B 1 73 ? 6.391 -1.781 7.48 1 94.81 73 LEU B N 1
ATOM 1316 C CA . LEU B 1 73 ? 6.617 -1.882 6.043 1 94.81 73 LEU B CA 1
ATOM 1317 C C . LEU B 1 73 ? 7.914 -1.185 5.648 1 94.81 73 LEU B C 1
ATOM 1319 O O . LEU B 1 73 ? 8.695 -1.718 4.852 1 94.81 73 LEU B O 1
ATOM 1323 N N . SER B 1 74 ? 8.102 -0.039 6.203 1 93.06 74 SER B N 1
ATOM 1324 C CA . SER B 1 74 ? 9.328 0.704 5.945 1 93.06 74 SER B CA 1
ATOM 1325 C C . SER B 1 74 ? 10.555 -0.088 6.383 1 93.06 74 SER B C 1
ATOM 1327 O O . SER B 1 74 ? 11.547 -0.164 5.652 1 93.06 74 SER B O 1
ATOM 1329 N N . ASP B 1 75 ? 10.453 -0.603 7.527 1 95.44 75 ASP B N 1
ATOM 1330 C CA . ASP B 1 75 ? 11.547 -1.416 8.055 1 95.44 75 ASP B CA 1
ATOM 1331 C C . ASP B 1 75 ? 11.797 -2.635 7.172 1 95.44 75 ASP B C 1
ATOM 1333 O O . ASP B 1 75 ? 12.945 -3.012 6.934 1 95.44 75 ASP B O 1
ATOM 1337 N N . TRP B 1 76 ? 10.766 -3.248 6.754 1 96.69 76 TRP B N 1
ATOM 1338 C CA . TRP B 1 76 ? 10.875 -4.391 5.852 1 96.69 76 TRP B CA 1
ATOM 1339 C C . TRP B 1 76 ? 11.594 -4.004 4.566 1 96.69 76 TRP B C 1
ATOM 1341 O O . TRP B 1 76 ? 12.484 -4.723 4.105 1 96.69 76 TRP B O 1
ATOM 1351 N N . GLY B 1 77 ? 11.195 -2.928 3.959 1 94.38 77 GLY B N 1
ATOM 1352 C CA . GLY B 1 77 ? 11.852 -2.453 2.748 1 94.38 77 GLY B CA 1
ATOM 1353 C C . GLY B 1 77 ? 13.344 -2.223 2.924 1 94.38 77 GLY B C 1
ATOM 1354 O O . GLY B 1 77 ? 14.141 -2.592 2.061 1 94.38 77 GLY B O 1
ATOM 1355 N N . ARG B 1 78 ? 13.656 -1.651 4.094 1 93 78 ARG B N 1
ATOM 1356 C CA . ARG B 1 78 ? 15.062 -1.376 4.383 1 93 78 ARG B CA 1
ATOM 1357 C C . ARG B 1 78 ? 15.844 -2.67 4.578 1 93 78 ARG B C 1
ATOM 1359 O O . ARG B 1 78 ? 16.969 -2.799 4.094 1 93 78 ARG B O 1
ATOM 1366 N N . ARG B 1 79 ? 15.273 -3.648 5.156 1 95.38 79 ARG B N 1
ATOM 1367 C CA . ARG B 1 79 ? 15.914 -4.922 5.473 1 95.38 79 ARG B CA 1
ATOM 1368 C C . ARG B 1 79 ? 16.141 -5.742 4.211 1 95.38 79 ARG B C 1
ATOM 1370 O O . ARG B 1 79 ? 17.125 -6.496 4.125 1 95.38 79 ARG B O 1
ATOM 1377 N N . HIS B 1 80 ? 15.266 -5.504 3.248 1 95.31 8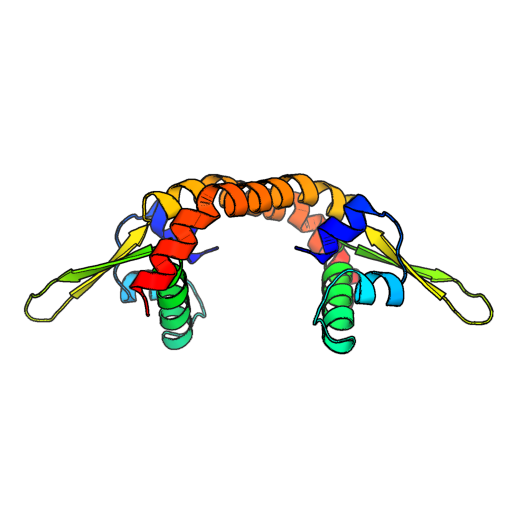0 HIS B N 1
ATOM 1378 C CA . HIS B 1 80 ? 15.336 -6.395 2.094 1 95.31 80 HIS B CA 1
ATOM 1379 C C . HIS B 1 80 ? 15.711 -5.629 0.83 1 95.31 80 HIS B C 1
ATOM 1381 O O . HIS B 1 80 ? 15.477 -6.102 -0.283 1 95.31 80 HIS B O 1
ATOM 1387 N N . LEU B 1 81 ? 16.25 -4.477 1.073 1 90 81 LEU B N 1
ATOM 1388 C CA . LEU B 1 81 ? 16.625 -3.609 -0.04 1 90 81 LEU B CA 1
ATOM 1389 C C . LEU B 1 81 ? 17.578 -4.324 -0.993 1 90 81 LEU B C 1
ATOM 1391 O O . LEU B 1 81 ? 17.422 -4.238 -2.213 1 90 81 LEU B O 1
ATOM 1395 N N . ASN B 1 82 ? 18.5 -4.965 -0.458 1 91.75 82 ASN B N 1
ATOM 1396 C CA . ASN B 1 82 ? 19.484 -5.684 -1.276 1 91.75 82 ASN B CA 1
ATOM 1397 C C . ASN B 1 82 ? 18.812 -6.785 -2.096 1 91.75 82 ASN B C 1
ATOM 1399 O O . ASN B 1 82 ? 19.156 -6.984 -3.264 1 91.75 82 ASN B O 1
ATOM 1403 N N . ASP B 1 83 ? 17.906 -7.484 -1.429 1 91.75 83 ASP B N 1
ATOM 1404 C CA . ASP B 1 83 ? 17.188 -8.539 -2.133 1 91.75 83 ASP B CA 1
ATOM 1405 C C . ASP B 1 83 ? 16.359 -7.977 -3.279 1 91.75 83 ASP B C 1
ATOM 1407 O O . ASP B 1 83 ? 16.328 -8.547 -4.371 1 91.75 83 ASP B O 1
ATOM 1411 N N . ILE B 1 84 ? 15.773 -6.891 -3.088 1 91.94 84 ILE B N 1
ATOM 1412 C CA . ILE B 1 84 ? 14.93 -6.246 -4.082 1 91.94 84 ILE B CA 1
ATOM 1413 C C . ILE B 1 84 ? 15.781 -5.738 -5.242 1 91.94 84 ILE B C 1
ATOM 1415 O O . ILE B 1 84 ? 15.438 -5.938 -6.41 1 91.94 84 ILE B O 1
ATOM 1419 N N . THR B 1 85 ? 16.859 -5.137 -4.848 1 91.25 85 THR B N 1
ATOM 1420 C CA . THR B 1 85 ? 17.75 -4.594 -5.867 1 91.25 85 THR B CA 1
ATOM 1421 C C . THR B 1 85 ? 18.328 -5.711 -6.734 1 91.25 85 THR B C 1
ATOM 1423 O O . THR B 1 85 ? 18.453 -5.555 -7.953 1 91.25 85 THR B O 1
ATOM 1426 N N . LYS B 1 86 ? 18.625 -6.773 -6.148 1 91.81 86 LYS B N 1
ATOM 1427 C CA . LYS B 1 86 ? 19.141 -7.926 -6.883 1 91.81 86 LYS B CA 1
ATOM 1428 C C . LYS B 1 86 ? 18.109 -8.461 -7.867 1 91.81 86 LYS B C 1
ATOM 1430 O O . LYS B 1 86 ? 18.438 -8.812 -9 1 91.81 86 LYS B O 1
ATOM 1435 N N . SER B 1 87 ? 16.922 -8.469 -7.418 1 91.62 87 SER B N 1
ATOM 1436 C CA . SER B 1 87 ? 15.852 -8.961 -8.281 1 91.62 87 SER B CA 1
ATOM 1437 C C . SER B 1 87 ? 15.602 -8.016 -9.445 1 91.62 87 SER B C 1
ATOM 1439 O O . SER B 1 87 ? 15.359 -8.461 -10.57 1 91.62 87 SER B O 1
ATOM 1441 N N . LEU B 1 88 ? 15.664 -6.82 -9.203 1 87.56 88 LEU B N 1
ATOM 1442 C CA . LEU B 1 88 ? 15.461 -5.809 -10.234 1 87.56 88 LEU B CA 1
ATOM 1443 C C . LEU B 1 88 ? 16.531 -5.914 -11.32 1 87.56 88 LEU B C 1
ATOM 1445 O O . LEU B 1 88 ? 16.25 -5.734 -12.5 1 87.56 88 LEU B O 1
ATOM 1449 N N . SER B 1 89 ? 17.703 -6.219 -10.875 1 85.5 89 SER B N 1
ATOM 1450 C CA . SER B 1 89 ? 18.812 -6.34 -11.805 1 85.5 89 SER B CA 1
ATOM 1451 C C . SER B 1 89 ? 18.656 -7.559 -12.711 1 85.5 89 SER B C 1
ATOM 1453 O O . SER B 1 89 ? 19.078 -7.539 -13.859 1 85.5 89 SER B O 1
ATOM 1455 N N . LYS B 1 90 ? 18.047 -8.586 -12.164 1 81.25 90 LYS B N 1
ATOM 1456 C CA . LYS B 1 90 ? 17.844 -9.812 -12.93 1 81.25 90 LYS B CA 1
ATOM 1457 C C . LYS B 1 90 ? 16.719 -9.656 -13.945 1 81.25 90 LYS B C 1
ATOM 1459 O O . LYS B 1 90 ? 16.703 -10.336 -14.969 1 81.25 90 LYS B O 1
ATOM 1464 N N . TYR B 1 91 ? 15.836 -8.789 -13.609 1 77.19 91 TYR B N 1
ATOM 1465 C CA . TYR B 1 91 ? 14.672 -8.594 -14.469 1 77.19 91 TYR B CA 1
ATOM 1466 C C . TYR B 1 91 ? 15.016 -7.734 -15.68 1 77.19 91 TYR B C 1
ATOM 1468 O O . TYR B 1 91 ? 14.367 -7.828 -16.719 1 77.19 91 TYR B O 1
ATOM 1476 N N . GLN B 1 92 ? 15.984 -6.895 -15.625 1 63.56 92 GLN B N 1
ATOM 1477 C CA . GLN B 1 92 ? 16.469 -6.113 -16.75 1 63.56 92 GLN B CA 1
ATOM 1478 C C . GLN B 1 92 ? 17.328 -6.969 -17.688 1 63.56 92 GLN B C 1
ATOM 1480 O O . GLN B 1 92 ? 17.234 -6.844 -18.906 1 63.56 92 GLN B O 1
#

Solvent-accessible surface area (backbone atoms only — not comparable to full-atom values): 10120 Å² total; per-residue (Å²): 109,66,64,62,52,50,26,66,75,66,35,70,38,36,66,68,57,51,49,67,72,39,81,95,53,51,69,68,59,50,51,52,50,50,51,50,34,32,28,47,37,31,32,42,78,44,79,42,92,49,96,73,70,45,57,36,34,29,60,28,76,63,28,55,70,47,45,66,59,52,50,49,50,50,51,49,51,65,74,39,40,65,58,28,51,53,26,40,61,70,62,105,108,66,64,62,52,50,27,66,73,67,36,70,38,36,68,68,57,51,49,66,72,39,81,96,53,52,70,67,59,50,50,52,51,50,51,51,35,33,29,46,36,31,31,42,79,45,78,41,93,48,93,73,70,44,57,36,34,28,61,29,75,64,29,55,70,46,45,66,59,52,50,49,51,52,51,48,51,65,75,40,40,65,57,27,52,53,25,40,61,70,63,104

Organism: NCBI:txid2094150

Sequence (184 aa):
MLLLVILDEFGVMRFNELSRAIPDISPKVLSGHLKTLESVGLVKRILYAEVPPRTEYELTDLGRTLIPILNQLSDWGRRHLNDITKSLSKYQMLLLVILDEFGVMRFNELSRAIPDISPKVLSGHLKTLESVGLVKRILYAEVPPRTEYELTDLGRTLIPILNQLSDWGRRHLNDITKSLSKYQ

InterPro domains:
  IPR002577 Helix-turn-helix, HxlR type [PF01638] (2-83)
  IPR002577 Helix-turn-helix, HxlR type [PS51118] (1-85)
  IPR036388 Winged helix-like DNA-binding domain superfamily [G3DSA:1.10.10.10] (1-91)
  IPR036390 Winged helix DNA-binding domain superfamily [SSF46785] (2-87)

pLDDT: mean 93.15, std 5.4, range [63.56, 97.94]